Protein AF-A0A2I0TH25-F1 (afdb_monomer)

Structure (mmCIF, N/CA/C/O backbone):
data_AF-A0A2I0TH25-F1
#
_entry.id   AF-A0A2I0TH25-F1
#
loop_
_atom_site.group_PDB
_atom_site.id
_atom_site.type_symbol
_atom_site.label_atom_id
_atom_site.label_alt_id
_atom_site.label_comp_id
_atom_site.label_asym_id
_at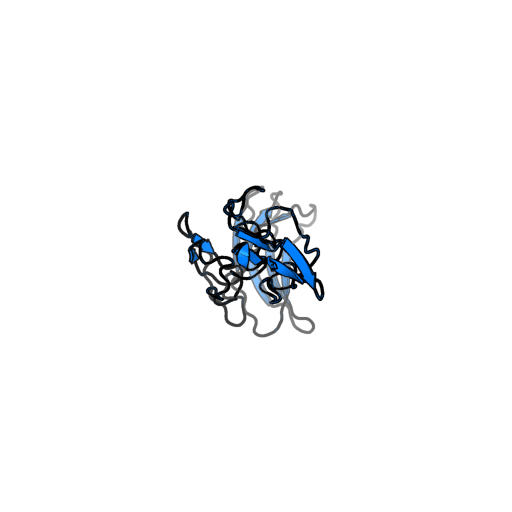om_site.label_entity_id
_atom_site.label_seq_id
_atom_site.pdbx_PDB_ins_code
_atom_site.Cartn_x
_atom_site.Cartn_y
_atom_site.Cartn_z
_atom_site.occupancy
_atom_site.B_iso_or_equiv
_atom_site.auth_seq_id
_atom_site.auth_comp_id
_atom_site.auth_asym_id
_atom_site.auth_atom_id
_atom_site.pdbx_PDB_model_num
ATOM 1 N N . MET A 1 1 ? 5.582 -1.588 -15.853 1.00 78.12 1 MET A N 1
ATOM 2 C CA . MET A 1 1 ? 6.771 -0.703 -15.775 1.00 78.12 1 MET A CA 1
ATOM 3 C C . MET A 1 1 ? 7.234 -0.591 -14.323 1.00 78.12 1 MET A C 1
ATOM 5 O O . MET A 1 1 ? 6.444 -0.826 -13.420 1.00 78.12 1 MET A O 1
ATOM 9 N N . LEU A 1 2 ? 8.504 -0.281 -14.096 1.00 85.75 2 LEU A N 1
ATOM 10 C CA . LEU A 1 2 ? 9.139 -0.087 -12.791 1.00 85.75 2 LEU A CA 1
ATOM 11 C C . LEU A 1 2 ? 9.597 1.365 -12.687 1.00 85.75 2 LEU A C 1
ATOM 13 O O . LEU A 1 2 ? 10.244 1.861 -13.604 1.00 85.75 2 LEU A O 1
ATOM 17 N N . ASN A 1 3 ? 9.296 2.018 -11.577 1.00 84.56 3 ASN A N 1
ATOM 18 C CA . ASN A 1 3 ? 9.777 3.350 -11.250 1.00 84.56 3 ASN A CA 1
ATOM 19 C C . ASN A 1 3 ? 10.711 3.263 -10.044 1.00 84.56 3 ASN A C 1
ATOM 21 O O . ASN A 1 3 ? 10.455 2.487 -9.121 1.00 84.56 3 ASN A O 1
ATOM 25 N N . LEU A 1 4 ? 11.781 4.054 -10.050 1.00 88.19 4 LEU A N 1
ATOM 26 C CA . LEU A 1 4 ? 12.702 4.146 -8.922 1.00 88.19 4 LEU A CA 1
ATOM 27 C C . LEU A 1 4 ? 13.358 5.524 -8.824 1.00 88.19 4 LEU A C 1
ATOM 29 O O . LEU A 1 4 ? 13.578 6.197 -9.839 1.00 88.19 4 LEU A O 1
ATOM 33 N N . LEU A 1 5 ? 13.735 5.894 -7.602 1.00 85.75 5 LEU A N 1
ATOM 34 C CA . LEU A 1 5 ? 14.718 6.935 -7.340 1.00 85.75 5 LEU A CA 1
ATOM 35 C C . LEU A 1 5 ? 16.085 6.301 -7.094 1.00 85.75 5 LEU A C 1
ATOM 37 O O . LEU A 1 5 ? 16.212 5.304 -6.384 1.00 85.75 5 LEU A O 1
ATOM 41 N N . PHE A 1 6 ? 17.120 6.896 -7.676 1.00 87.56 6 PHE A N 1
ATOM 42 C CA . PHE A 1 6 ? 18.503 6.489 -7.464 1.00 87.56 6 PHE A CA 1
ATOM 43 C C . PHE A 1 6 ? 19.418 7.703 -7.342 1.00 87.56 6 PHE A C 1
ATOM 45 O O . PHE A 1 6 ? 19.181 8.748 -7.950 1.00 87.56 6 PHE A O 1
ATOM 52 N N . VAL A 1 7 ? 20.480 7.570 -6.556 1.00 85.44 7 VAL A N 1
ATOM 53 C CA . VAL A 1 7 ? 21.507 8.605 -6.403 1.00 85.44 7 VAL A CA 1
ATOM 54 C C . VAL A 1 7 ? 22.890 7.971 -6.369 1.00 85.44 7 VAL A C 1
ATOM 56 O O . VAL A 1 7 ? 23.087 6.922 -5.756 1.00 85.44 7 VAL A O 1
ATOM 59 N N . SER A 1 8 ? 23.846 8.634 -7.021 1.00 80.00 8 SER A N 1
ATOM 60 C CA . SER A 1 8 ? 25.276 8.384 -6.843 1.00 80.00 8 SER A CA 1
ATOM 61 C C . SER A 1 8 ? 25.862 9.501 -5.990 1.00 80.00 8 SER A C 1
ATOM 63 O O . SER A 1 8 ? 25.741 10.679 -6.334 1.00 80.00 8 SER A O 1
ATOM 65 N N . LEU A 1 9 ? 26.510 9.153 -4.882 1.00 74.56 9 LEU A N 1
ATOM 66 C CA . LEU A 1 9 ? 27.132 10.120 -3.972 1.00 74.56 9 LEU A CA 1
ATOM 67 C C . LEU A 1 9 ? 28.558 10.501 -4.411 1.00 74.56 9 LEU A C 1
ATOM 69 O O . LEU A 1 9 ? 29.177 11.377 -3.808 1.00 74.56 9 LEU A O 1
ATOM 73 N N . LYS A 1 10 ? 29.075 9.885 -5.485 1.00 72.00 10 LYS A N 1
ATOM 74 C CA . LYS A 1 10 ? 30.401 10.166 -6.056 1.00 72.00 10 LYS A CA 1
ATOM 75 C C . LYS A 1 10 ? 30.349 10.414 -7.563 1.00 72.00 10 LYS A C 1
ATOM 77 O O . LYS A 1 10 ? 29.492 9.893 -8.275 1.00 72.00 10 LYS A O 1
ATOM 82 N N . SER A 1 11 ? 31.331 11.181 -8.040 1.00 61.31 11 SER A N 1
ATOM 83 C CA . SER A 1 11 ? 31.499 11.632 -9.435 1.00 61.31 11 SER A CA 1
ATOM 84 C C . SER A 1 11 ? 32.015 10.550 -10.406 1.00 61.31 11 SER A C 1
ATOM 86 O O . SER A 1 11 ? 32.272 10.817 -11.579 1.00 61.31 11 SER A O 1
ATOM 88 N N . SER A 1 12 ? 32.198 9.313 -9.938 1.00 60.06 12 SER A N 1
ATOM 89 C CA . SER A 1 12 ? 32.643 8.211 -10.793 1.00 60.06 12 SER A CA 1
ATOM 90 C C . SER A 1 12 ? 31.521 7.766 -11.745 1.00 60.06 12 SER A C 1
ATOM 92 O O . SER A 1 12 ? 30.347 7.794 -11.368 1.00 60.06 12 SER A O 1
ATOM 94 N N . PRO A 1 13 ? 31.837 7.331 -12.979 1.00 56.41 13 PRO A N 1
ATOM 95 C CA . PRO A 1 13 ? 30.851 6.729 -13.865 1.00 56.41 13 PRO A CA 1
ATOM 96 C C . PRO A 1 13 ? 30.412 5.365 -13.304 1.00 56.41 13 PRO A C 1
ATOM 98 O O . PRO A 1 13 ? 31.056 4.354 -13.548 1.00 56.41 13 PRO A O 1
ATOM 1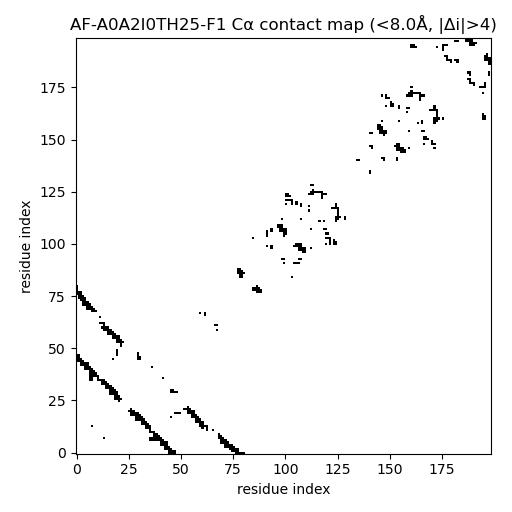01 N N . SER A 1 14 ? 29.335 5.334 -12.526 1.00 61.97 14 SER A N 1
ATOM 102 C CA . SER A 1 14 ? 28.483 4.167 -12.331 1.00 61.97 14 SER A CA 1
ATOM 103 C C . SER A 1 14 ? 27.506 4.041 -13.501 1.00 61.97 14 SER A C 1
ATOM 105 O O . SER A 1 14 ? 26.770 4.972 -13.829 1.00 61.97 14 SER A O 1
ATOM 107 N N . LEU A 1 15 ? 27.519 2.884 -14.155 1.00 65.31 15 LEU A N 1
ATOM 108 C CA . LEU A 1 15 ? 26.420 2.443 -15.000 1.00 65.31 15 LEU A CA 1
ATOM 109 C C . LEU A 1 15 ? 25.430 1.729 -14.079 1.00 65.31 15 LEU A C 1
ATOM 111 O O . LEU A 1 15 ? 25.778 0.708 -13.488 1.00 65.31 15 LEU A O 1
ATOM 115 N N . THR A 1 16 ? 24.228 2.276 -13.915 1.00 77.06 16 THR A N 1
ATOM 116 C CA . THR A 1 16 ? 23.135 1.560 -13.248 1.00 77.06 16 THR A CA 1
ATOM 117 C C . THR A 1 16 ? 22.375 0.778 -14.298 1.00 77.06 16 THR A C 1
ATOM 119 O O . THR A 1 16 ? 21.902 1.360 -15.276 1.00 77.06 16 THR A O 1
ATOM 122 N N . THR A 1 17 ? 22.246 -0.525 -14.098 1.00 86.56 17 THR A N 1
ATOM 123 C CA . THR A 1 17 ? 21.512 -1.434 -14.975 1.00 86.56 17 THR A CA 1
ATOM 124 C C . THR A 1 17 ? 20.382 -2.108 -14.207 1.00 86.56 17 THR A C 1
ATOM 126 O O . THR A 1 17 ? 20.477 -2.390 -13.011 1.00 86.56 17 THR A O 1
ATOM 129 N N . VAL A 1 18 ? 19.272 -2.336 -14.905 1.00 90.31 18 VAL A N 1
ATOM 130 C CA . VAL A 1 18 ? 18.108 -3.056 -14.387 1.00 90.31 18 VAL A CA 1
ATOM 131 C C . VAL A 1 18 ? 17.861 -4.264 -15.273 1.00 90.31 18 VAL A C 1
ATOM 133 O O . VAL A 1 18 ? 17.694 -4.115 -16.486 1.00 90.31 18 VAL A O 1
ATOM 136 N N . TYR A 1 19 ? 17.794 -5.446 -14.665 1.00 92.06 19 TYR A N 1
ATOM 137 C CA . TYR A 1 19 ? 17.527 -6.711 -15.346 1.00 92.06 19 TYR A CA 1
ATOM 138 C C . TYR A 1 19 ? 16.271 -7.381 -14.805 1.00 92.06 19 TYR A C 1
ATOM 140 O O . TYR A 1 19 ? 15.885 -7.191 -13.650 1.00 92.06 19 TYR A O 1
ATOM 148 N N . THR A 1 20 ? 15.675 -8.239 -15.629 1.00 90.50 20 THR A N 1
ATOM 149 C CA . THR A 1 20 ? 14.803 -9.311 -15.133 1.00 90.50 20 THR A CA 1
ATOM 150 C C . THR A 1 20 ? 15.586 -10.619 -15.100 1.00 90.50 20 THR A C 1
ATOM 152 O O . THR A 1 20 ? 16.276 -10.932 -16.071 1.00 90.50 20 THR A O 1
ATOM 155 N N . ALA A 1 21 ? 15.441 -11.392 -14.027 1.00 87.25 21 ALA A N 1
ATOM 156 C CA . ALA A 1 21 ? 16.115 -12.669 -13.799 1.00 87.25 21 ALA A CA 1
ATOM 157 C C . ALA A 1 21 ? 15.100 -13.786 -13.503 1.00 87.25 21 ALA A C 1
ATOM 159 O O . ALA A 1 21 ? 14.098 -13.562 -12.822 1.00 87.25 21 ALA A O 1
ATOM 160 N N . GLU A 1 22 ? 15.369 -14.995 -13.984 1.00 84.50 22 GLU A N 1
ATOM 161 C CA . GLU A 1 22 ? 14.582 -16.208 -13.713 1.00 84.50 22 GLU A CA 1
ATOM 162 C C . GLU A 1 22 ? 15.406 -17.210 -12.900 1.00 84.50 22 GLU A C 1
ATOM 164 O O . GLU A 1 22 ? 16.630 -17.145 -12.881 1.00 84.50 22 GLU A O 1
ATOM 169 N N . GLU A 1 23 ? 14.748 -18.186 -12.269 1.00 76.88 23 GLU A N 1
ATOM 170 C CA . GLU A 1 23 ? 15.436 -19.230 -11.492 1.00 76.88 23 GLU A CA 1
ATOM 171 C C . GLU A 1 23 ? 16.334 -20.137 -12.359 1.00 76.88 23 GLU A C 1
ATOM 173 O O . GLU A 1 23 ? 17.388 -20.587 -11.908 1.00 76.88 23 GLU A O 1
ATOM 178 N N . HIS A 1 24 ? 15.956 -20.365 -13.623 1.00 75.44 24 HIS A N 1
ATOM 179 C CA . HIS A 1 24 ? 16.685 -21.215 -14.577 1.00 75.44 24 HIS A CA 1
ATOM 180 C C . HIS A 1 24 ? 16.832 -20.583 -15.976 1.00 75.44 24 HIS A C 1
ATOM 182 O O . HIS A 1 24 ? 16.924 -21.294 -16.977 1.00 75.44 24 HIS A O 1
ATOM 188 N N . GLY A 1 25 ? 16.853 -19.251 -16.057 1.00 75.31 25 GLY A N 1
ATOM 189 C CA . GLY A 1 25 ? 16.884 -18.507 -17.320 1.00 75.31 25 GLY A CA 1
ATOM 190 C C . GLY A 1 25 ? 18.080 -17.564 -17.450 1.00 75.31 25 GLY A C 1
ATOM 191 O O . GLY A 1 25 ? 18.906 -17.452 -16.550 1.00 75.31 25 GLY A O 1
ATOM 192 N N . MET A 1 26 ? 18.163 -16.876 -18.592 1.00 80.81 26 MET A N 1
ATOM 193 C CA . MET A 1 26 ? 19.091 -15.755 -18.767 1.00 80.81 26 MET A CA 1
ATOM 194 C C . MET A 1 26 ? 18.508 -14.460 -18.196 1.00 80.81 26 MET A C 1
ATOM 196 O O . MET A 1 26 ? 17.288 -14.237 -18.235 1.00 80.81 26 MET A O 1
ATOM 200 N N . ASP A 1 27 ? 19.406 -13.598 -17.731 1.00 88.44 27 ASP A N 1
ATOM 201 C CA . ASP A 1 27 ? 19.087 -12.239 -17.315 1.00 88.44 27 ASP A CA 1
ATOM 202 C C . ASP A 1 27 ? 18.869 -11.362 -18.549 1.00 88.44 27 ASP A C 1
ATOM 204 O O . ASP A 1 27 ? 19.675 -11.350 -19.482 1.00 88.44 27 ASP A O 1
ATOM 208 N N . ILE A 1 28 ? 17.751 -10.639 -18.573 1.00 89.00 28 ILE A N 1
ATOM 209 C CA . ILE A 1 28 ? 17.388 -9.760 -19.687 1.00 89.00 28 ILE A CA 1
ATOM 210 C C . ILE A 1 28 ? 17.537 -8.316 -19.217 1.00 89.00 28 ILE A C 1
ATOM 212 O O . ILE A 1 28 ? 16.829 -7.896 -18.298 1.00 89.00 28 ILE A O 1
ATOM 216 N N . LEU A 1 29 ? 18.443 -7.566 -19.852 1.00 90.25 29 LEU A N 1
ATOM 217 C CA . LEU A 1 29 ? 18.656 -6.140 -19.597 1.00 90.25 29 LEU A CA 1
ATOM 218 C C . LEU A 1 29 ? 17.426 -5.339 -20.037 1.00 90.25 29 LEU A C 1
ATOM 220 O O . LEU A 1 29 ? 17.051 -5.366 -21.208 1.00 90.25 29 LEU A O 1
ATOM 224 N N . MET A 1 30 ? 16.830 -4.607 -19.101 1.00 89.88 30 MET A N 1
ATOM 225 C CA . MET A 1 30 ? 15.645 -3.775 -19.331 1.00 89.88 30 MET A CA 1
ATOM 226 C C . MET A 1 30 ? 15.996 -2.302 -19.492 1.00 89.88 30 MET A C 1
ATOM 228 O O . MET A 1 30 ? 15.364 -1.591 -20.269 1.00 89.88 30 MET A O 1
ATOM 232 N N . TRP A 1 31 ? 16.998 -1.828 -18.754 1.00 90.81 31 TRP A N 1
ATOM 233 C CA . TRP A 1 31 ? 17.404 -0.430 -18.793 1.00 90.81 31 TRP A CA 1
ATOM 234 C C . TRP A 1 31 ? 18.830 -0.247 -18.299 1.00 90.81 31 TRP A C 1
ATOM 236 O O . TRP A 1 31 ? 19.300 -1.003 -17.448 1.00 90.81 31 TRP A O 1
ATOM 246 N N . SER A 1 32 ? 19.494 0.786 -18.812 1.00 88.94 32 SER A N 1
ATOM 247 C CA . SER A 1 32 ? 20.777 1.246 -18.305 1.00 88.94 32 SER A CA 1
ATOM 248 C C . SER A 1 32 ? 20.892 2.770 -18.346 1.00 88.94 32 SER A C 1
ATOM 250 O O . SER A 1 32 ? 20.367 3.428 -19.247 1.00 88.94 32 SER A O 1
ATOM 252 N N . SER A 1 33 ? 21.604 3.340 -17.375 1.00 82.25 33 SER A N 1
ATOM 253 C CA . SER A 1 33 ? 21.996 4.749 -17.373 1.00 82.25 33 SER A CA 1
ATOM 254 C C . SER A 1 33 ? 23.423 4.908 -16.897 1.00 82.25 33 SER A C 1
ATOM 256 O O . SER A 1 33 ? 23.787 4.430 -15.829 1.00 82.25 33 SER A O 1
ATOM 258 N N . SER A 1 34 ? 24.211 5.634 -17.686 1.00 75.69 34 SER A N 1
ATOM 259 C CA . SER A 1 34 ? 25.552 6.102 -17.329 1.00 75.69 34 SER A CA 1
ATOM 260 C C . SER A 1 34 ? 25.548 7.554 -16.838 1.00 75.69 34 SER A C 1
ATOM 262 O O . SER A 1 34 ? 26.600 8.191 -16.760 1.00 75.69 34 SER A O 1
ATOM 264 N N . ARG A 1 35 ? 24.361 8.145 -16.638 1.00 65.50 35 ARG A N 1
ATOM 265 C CA . ARG A 1 35 ? 24.218 9.528 -16.178 1.00 65.50 35 ARG A CA 1
ATOM 266 C C . ARG A 1 35 ? 24.372 9.558 -14.667 1.00 65.50 35 ARG A C 1
ATOM 268 O O . ARG A 1 35 ? 23.498 9.054 -13.974 1.00 65.50 35 ARG A O 1
ATOM 275 N N . ASN A 1 36 ? 25.414 10.246 -14.207 1.00 65.94 36 ASN A N 1
ATOM 276 C CA . ASN A 1 36 ? 25.644 10.519 -12.795 1.00 65.94 36 ASN A CA 1
ATOM 277 C C . ASN A 1 36 ? 25.716 12.018 -12.569 1.00 65.94 36 ASN A C 1
ATOM 279 O O . ASN A 1 36 ? 26.668 12.681 -12.980 1.00 65.94 36 ASN A O 1
ATOM 283 N N . GLU A 1 37 ? 24.687 12.544 -11.920 1.00 72.19 37 GLU A N 1
ATOM 284 C CA . GLU A 1 37 ? 24.733 13.872 -11.329 1.00 72.19 37 GLU A CA 1
ATOM 285 C C . GLU A 1 37 ? 25.049 13.678 -9.844 1.00 72.19 37 GLU A C 1
ATOM 287 O O . GLU A 1 37 ? 24.271 13.072 -9.106 1.00 72.19 37 GLU A O 1
ATOM 292 N N . GLU A 1 38 ? 26.246 14.109 -9.440 1.00 73.12 38 GLU A N 1
ATOM 293 C CA . GLU A 1 38 ? 26.776 13.904 -8.091 1.00 73.12 38 GLU A CA 1
ATOM 294 C C . GLU A 1 38 ? 25.785 14.396 -7.031 1.00 73.12 38 GLU A C 1
ATOM 296 O O . GLU A 1 38 ? 25.334 15.543 -7.063 1.00 73.12 38 GLU A O 1
ATOM 301 N N . ASN A 1 39 ? 25.455 13.506 -6.093 1.00 80.12 39 ASN A N 1
ATOM 302 C CA . ASN A 1 39 ? 24.581 13.761 -4.953 1.00 80.12 39 ASN A CA 1
ATOM 303 C C . ASN A 1 39 ? 23.189 14.311 -5.324 1.00 80.12 39 ASN A C 1
ATOM 305 O O . ASN A 1 39 ? 22.570 15.050 -4.555 1.00 80.12 39 ASN A O 1
ATOM 309 N N . LYS A 1 40 ? 22.689 13.963 -6.515 1.00 84.12 40 LYS A N 1
ATOM 310 C CA . LYS A 1 40 ? 21.353 14.337 -6.973 1.00 84.12 40 LYS A CA 1
ATOM 311 C C . LYS A 1 40 ? 20.504 13.098 -7.211 1.00 84.12 40 LYS A C 1
ATOM 313 O O . LYS A 1 40 ? 20.866 12.224 -7.995 1.00 84.12 40 LYS A O 1
ATOM 318 N N . TRP A 1 41 ? 19.341 13.069 -6.569 1.00 85.19 41 TRP A N 1
ATOM 319 C CA . TRP A 1 41 ? 18.318 12.070 -6.843 1.00 85.19 41 TRP A CA 1
ATOM 320 C C . TRP A 1 41 ? 17.848 12.166 -8.291 1.00 85.19 41 TRP A C 1
ATOM 322 O O . TRP A 1 41 ? 17.449 13.229 -8.777 1.00 85.19 41 TRP A O 1
ATOM 332 N N . MET A 1 42 ? 17.908 11.033 -8.972 1.00 82.69 42 MET A N 1
ATOM 333 C CA . MET A 1 42 ? 17.458 10.847 -10.336 1.00 82.69 42 MET A CA 1
ATOM 334 C C . MET A 1 42 ? 16.306 9.856 -10.343 1.00 82.69 42 MET A C 1
ATOM 336 O O . MET A 1 42 ? 16.284 8.893 -9.582 1.00 82.69 42 MET A O 1
ATOM 340 N N . TYR A 1 43 ? 15.350 10.110 -11.223 1.00 83.75 43 TYR A N 1
ATOM 341 C CA . TYR A 1 43 ? 14.187 9.262 -11.413 1.00 83.75 43 TYR A CA 1
ATOM 342 C C . TYR A 1 43 ? 14.354 8.444 -12.690 1.00 83.75 43 TYR A C 1
ATOM 344 O O . TYR A 1 43 ? 14.742 8.991 -13.728 1.00 83.75 43 TYR A O 1
ATOM 352 N N . ALA A 1 44 ? 14.057 7.149 -12.620 1.00 83.31 44 ALA A N 1
ATOM 353 C CA . ALA A 1 44 ? 14.040 6.265 -13.777 1.00 83.31 44 ALA A CA 1
ATOM 354 C C . ALA A 1 44 ? 12.706 5.527 -13.885 1.00 83.31 44 ALA A C 1
ATOM 356 O O . ALA A 1 44 ? 12.195 4.993 -12.902 1.00 83.31 44 ALA A O 1
ATOM 357 N N . THR A 1 45 ? 12.202 5.450 -15.118 1.00 83.50 45 THR A N 1
ATOM 358 C CA . THR A 1 45 ? 11.096 4.575 -15.510 1.00 83.50 45 THR A CA 1
ATOM 359 C C . THR A 1 45 ? 11.643 3.498 -16.436 1.00 83.50 45 THR A C 1
ATOM 361 O O . THR A 1 45 ? 12.218 3.790 -17.486 1.00 83.50 45 THR A O 1
ATOM 364 N N . VAL A 1 46 ? 11.459 2.246 -16.041 1.00 88.50 46 VAL A N 1
ATOM 365 C CA . VAL A 1 46 ? 11.974 1.059 -16.714 1.00 88.50 46 VAL A CA 1
ATOM 366 C C . VAL A 1 46 ? 10.806 0.231 -17.233 1.00 88.50 46 VAL A C 1
ATOM 368 O O . VAL A 1 46 ? 9.918 -0.185 -16.485 1.00 88.50 46 VAL A O 1
ATOM 371 N N . VAL A 1 47 ? 10.802 -0.040 -18.535 1.00 84.25 47 VAL A N 1
ATOM 372 C CA . VAL A 1 47 ? 9.844 -0.976 -19.126 1.00 84.25 47 VAL A CA 1
ATOM 373 C C . VAL A 1 47 ? 10.336 -2.387 -18.834 1.00 84.25 47 VAL A C 1
ATOM 375 O O . VAL A 1 47 ? 11.395 -2.789 -19.302 1.00 84.25 47 VAL A O 1
ATOM 378 N N . LEU A 1 48 ? 9.571 -3.129 -18.036 1.00 85.56 48 LEU A N 1
ATOM 379 C CA . LEU A 1 48 ? 9.843 -4.534 -17.758 1.00 85.56 48 LEU A CA 1
ATOM 380 C C . LEU A 1 48 ? 9.090 -5.395 -18.767 1.00 85.56 48 LEU A C 1
ATOM 382 O O . LEU A 1 48 ? 7.924 -5.129 -19.054 1.00 85.56 48 LEU A O 1
ATOM 386 N N . SER A 1 49 ? 9.742 -6.433 -19.282 1.00 77.50 49 SER A N 1
ATOM 387 C CA . SER A 1 49 ? 9.125 -7.377 -20.209 1.00 77.50 49 SER A CA 1
ATOM 388 C C . SER A 1 49 ? 9.537 -8.802 -19.858 1.00 77.50 49 SER A C 1
ATOM 390 O O . SER A 1 49 ? 10.682 -9.199 -20.076 1.00 77.50 49 SER A O 1
ATOM 392 N N . ARG A 1 50 ? 8.604 -9.563 -19.276 1.00 73.81 50 ARG A N 1
ATOM 393 C CA . ARG A 1 50 ? 8.751 -11.000 -19.017 1.00 73.81 50 ARG A CA 1
ATOM 394 C C . ARG A 1 50 ? 7.374 -11.657 -18.890 1.00 73.81 50 ARG A C 1
ATOM 396 O O . ARG A 1 50 ? 6.427 -11.003 -18.467 1.00 73.81 50 ARG A O 1
ATOM 403 N N . ASN A 1 51 ? 7.262 -12.925 -19.280 1.00 74.88 51 ASN A N 1
ATOM 404 C CA . ASN A 1 51 ? 6.000 -13.681 -19.368 1.00 74.88 51 ASN A CA 1
ATOM 405 C C . ASN A 1 51 ? 5.938 -14.893 -18.416 1.00 74.88 51 ASN A C 1
ATOM 407 O O . ASN A 1 51 ? 5.110 -15.785 -18.575 1.00 74.88 51 ASN A O 1
ATOM 411 N N . SER A 1 52 ? 6.842 -14.932 -17.451 1.00 77.69 52 SER A N 1
ATOM 412 C CA . SER A 1 52 ? 7.123 -16.019 -16.514 1.00 77.69 52 SER A CA 1
ATOM 413 C C . SER A 1 52 ? 7.489 -15.390 -15.167 1.00 77.69 52 SER A C 1
ATOM 415 O O . SER A 1 52 ? 7.902 -14.231 -15.156 1.00 77.69 52 SER A O 1
ATOM 417 N N . PRO A 1 53 ? 7.372 -16.091 -14.025 1.00 79.50 53 PRO A N 1
ATOM 418 C CA . PRO A 1 53 ? 7.803 -15.550 -12.738 1.00 79.50 53 PRO A CA 1
ATOM 419 C C . PRO A 1 53 ? 9.270 -15.106 -12.777 1.00 79.50 53 PRO A C 1
ATOM 421 O O . PRO A 1 53 ? 10.154 -15.888 -13.126 1.00 79.50 53 PRO A O 1
ATOM 424 N N . PHE A 1 54 ? 9.527 -13.853 -12.409 1.00 84.44 54 PHE A N 1
ATOM 425 C CA . PHE A 1 54 ? 10.850 -13.243 -12.498 1.00 84.44 54 PHE A CA 1
ATOM 426 C C . PHE A 1 54 ? 11.175 -12.410 -11.256 1.00 84.44 54 PHE A C 1
ATOM 428 O O . PHE A 1 54 ? 10.299 -12.037 -10.477 1.00 84.44 54 PHE A O 1
ATOM 435 N N . ARG A 1 55 ? 12.459 -12.101 -11.084 1.00 88.38 55 ARG A N 1
ATOM 436 C CA . ARG A 1 55 ? 12.979 -11.134 -10.112 1.00 88.38 55 ARG A CA 1
ATOM 437 C C . ARG A 1 55 ? 13.530 -9.930 -10.861 1.00 88.38 55 ARG A C 1
ATOM 439 O O . ARG A 1 55 ? 14.032 -10.076 -11.973 1.00 88.38 55 ARG A O 1
ATOM 446 N N . VAL A 1 56 ? 13.462 -8.754 -10.253 1.00 90.25 56 VAL A N 1
ATOM 447 C CA . VAL A 1 56 ? 14.170 -7.570 -10.748 1.00 90.25 56 VAL A CA 1
ATOM 448 C C . VAL A 1 56 ? 15.514 -7.484 -10.037 1.00 90.25 56 VAL A C 1
ATOM 450 O O . VAL A 1 56 ? 15.563 -7.572 -8.810 1.00 90.25 56 VAL A O 1
ATOM 453 N N . ALA A 1 57 ? 16.590 -7.324 -10.802 1.00 90.06 57 ALA A N 1
ATOM 454 C CA . ALA A 1 57 ? 17.938 -7.129 -10.282 1.00 90.06 57 ALA A CA 1
ATOM 455 C C . ALA A 1 57 ? 18.448 -5.736 -10.660 1.00 90.06 57 ALA A C 1
ATOM 457 O O . ALA A 1 57 ? 18.293 -5.302 -11.803 1.00 90.06 57 ALA A O 1
ATOM 458 N N . PHE A 1 58 ? 19.062 -5.062 -9.692 1.00 88.75 58 PHE A N 1
ATOM 459 C CA . PHE A 1 58 ? 19.728 -3.777 -9.868 1.00 88.75 58 PHE A CA 1
ATOM 460 C C . PHE A 1 58 ? 21.225 -4.004 -9.737 1.00 88.75 58 PHE A C 1
ATOM 462 O O . PHE A 1 58 ? 21.677 -4.587 -8.751 1.00 88.75 58 PHE A O 1
ATOM 469 N N . GLU A 1 59 ? 21.989 -3.535 -10.710 1.00 85.56 59 GLU A N 1
ATOM 470 C CA . GLU A 1 59 ? 23.442 -3.627 -10.696 1.00 85.56 59 GLU A CA 1
ATOM 471 C C . GLU A 1 59 ? 24.030 -2.235 -10.918 1.00 85.56 59 GLU A C 1
ATOM 473 O O . GLU A 1 59 ? 23.496 -1.412 -11.666 1.00 85.56 59 GLU A O 1
ATOM 478 N N . ALA A 1 60 ? 25.117 -1.957 -10.208 1.00 79.00 60 ALA A N 1
ATOM 479 C CA . ALA A 1 60 ? 25.893 -0.742 -10.355 1.00 79.00 60 ALA A CA 1
ATOM 480 C C . ALA A 1 60 ? 27.331 -1.136 -10.686 1.00 79.00 60 ALA A C 1
ATOM 482 O O . ALA A 1 60 ? 27.948 -1.912 -9.952 1.00 79.00 60 ALA A O 1
ATOM 483 N N . GLU A 1 61 ? 27.871 -0.599 -11.778 1.00 75.00 61 GLU A N 1
ATOM 484 C CA . GLU A 1 61 ? 29.274 -0.828 -12.117 1.00 75.00 61 GLU A CA 1
ATOM 485 C C . GLU A 1 61 ? 30.210 -0.110 -11.137 1.00 75.00 61 GLU A C 1
ATOM 487 O O . GLU A 1 61 ? 30.049 1.074 -10.827 1.00 75.00 61 GLU A O 1
ATOM 492 N N . VAL A 1 62 ? 31.223 -0.844 -10.668 1.00 68.19 62 VAL A N 1
ATOM 493 C CA . VAL A 1 62 ? 32.270 -0.337 -9.776 1.00 68.19 62 VAL A CA 1
ATOM 494 C C . VAL A 1 62 ? 33.413 0.210 -10.621 1.00 68.19 62 VAL A C 1
ATOM 496 O O . VAL A 1 62 ? 34.070 -0.532 -11.351 1.00 68.19 62 VAL A O 1
ATOM 499 N N . GLY A 1 63 ? 33.683 1.510 -10.512 1.00 61.62 63 GLY A N 1
ATOM 500 C CA . GLY A 1 63 ? 34.914 2.088 -11.047 1.00 61.62 63 GLY A CA 1
ATOM 501 C C . GLY A 1 63 ? 36.145 1.517 -10.331 1.00 61.62 63 GLY A C 1
ATOM 502 O O . GLY A 1 63 ? 36.093 1.205 -9.147 1.00 61.62 63 GLY A O 1
ATOM 503 N N . TRP A 1 64 ? 37.271 1.414 -11.038 1.00 63.19 64 TRP A N 1
ATOM 504 C CA . TRP A 1 64 ? 38.498 0.706 -10.633 1.00 63.19 64 TRP A CA 1
ATOM 505 C C . TRP A 1 64 ? 39.174 1.145 -9.311 1.00 63.19 64 TRP A C 1
ATOM 507 O O . TRP A 1 64 ? 40.232 0.607 -8.983 1.00 63.19 64 TRP A O 1
ATOM 517 N N . SER A 1 65 ? 38.627 2.098 -8.546 1.00 59.72 65 SER A N 1
ATOM 518 C CA . SER A 1 65 ? 39.284 2.602 -7.330 1.00 59.72 65 SER A CA 1
ATOM 519 C C . SER A 1 65 ? 38.396 3.165 -6.214 1.00 59.72 65 SER A C 1
ATOM 521 O O . SER A 1 65 ? 38.958 3.561 -5.199 1.00 59.72 65 SER A O 1
ATOM 523 N N . GLU A 1 66 ? 37.066 3.215 -6.339 1.00 63.06 66 GLU A N 1
ATOM 524 C CA . GLU A 1 66 ? 36.211 3.881 -5.337 1.00 63.06 66 GLU A CA 1
ATOM 525 C C . GLU A 1 66 ? 35.092 2.955 -4.827 1.00 63.06 66 GLU A C 1
ATOM 527 O O . GLU A 1 66 ? 34.530 2.191 -5.617 1.00 63.06 66 GLU A O 1
AT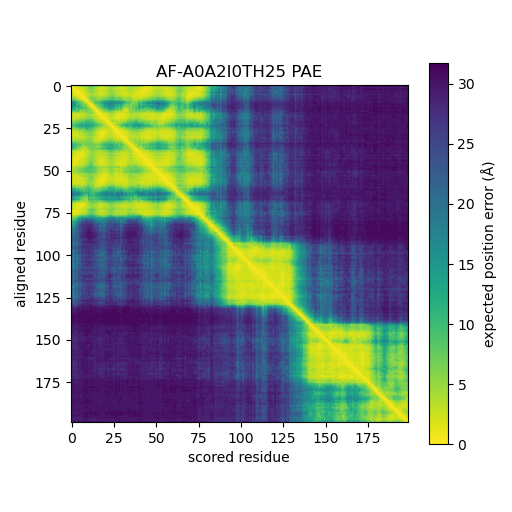OM 532 N N . PRO A 1 67 ? 34.750 3.002 -3.524 1.00 64.31 67 PRO A N 1
ATOM 533 C CA . PRO A 1 67 ? 33.601 2.280 -2.992 1.00 64.31 67 PRO A CA 1
ATOM 534 C C . PRO A 1 67 ? 32.308 2.791 -3.638 1.00 64.31 67 PRO A C 1
ATOM 536 O O . PRO A 1 67 ? 32.158 3.984 -3.903 1.00 64.31 67 PRO A O 1
ATOM 539 N N . ILE A 1 68 ? 31.362 1.883 -3.889 1.00 62.81 68 ILE A N 1
ATOM 540 C CA . ILE A 1 68 ? 30.069 2.268 -4.452 1.00 62.81 68 ILE A CA 1
ATOM 541 C C . ILE A 1 68 ? 29.270 2.990 -3.367 1.00 62.81 68 ILE A C 1
ATOM 543 O O . ILE A 1 68 ? 28.851 2.384 -2.382 1.00 62.81 68 ILE A O 1
ATOM 547 N N . GLU A 1 69 ? 29.043 4.281 -3.561 1.00 75.19 69 GLU A N 1
ATOM 548 C CA . GLU A 1 69 ? 28.141 5.066 -2.730 1.00 75.19 69 GLU A CA 1
ATOM 549 C C . GLU A 1 69 ? 26.860 5.338 -3.527 1.00 75.19 69 GLU A C 1
ATOM 551 O O . GLU A 1 69 ? 26.691 6.398 -4.132 1.00 75.19 69 GLU A O 1
ATOM 556 N N . PHE A 1 70 ? 25.982 4.335 -3.573 1.00 79.88 70 PHE A N 1
ATOM 557 C CA . PHE A 1 70 ? 24.692 4.406 -4.253 1.00 79.88 70 PHE A CA 1
ATOM 558 C C . PHE A 1 70 ? 23.554 4.133 -3.278 1.00 79.88 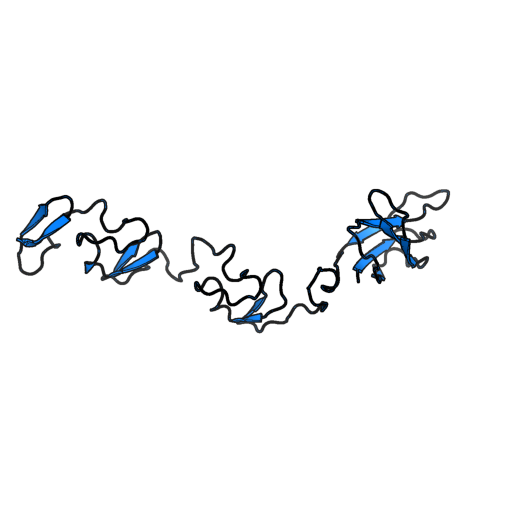70 PHE A C 1
ATOM 560 O O . PHE A 1 70 ? 23.686 3.320 -2.361 1.00 79.88 70 PHE A O 1
ATOM 567 N N . ALA A 1 71 ? 22.430 4.804 -3.497 1.00 86.00 71 ALA A N 1
ATOM 568 C CA . ALA A 1 71 ? 21.194 4.527 -2.785 1.00 86.00 71 ALA A CA 1
ATOM 569 C C . ALA A 1 71 ? 20.036 4.429 -3.776 1.00 86.00 71 ALA A C 1
ATOM 571 O O . ALA A 1 71 ? 20.020 5.112 -4.804 1.00 86.00 71 ALA A O 1
ATOM 572 N N . LEU A 1 72 ? 19.091 3.557 -3.445 1.00 88.50 72 LEU A N 1
ATOM 573 C CA . LEU A 1 72 ? 17.830 3.369 -4.146 1.00 88.50 72 LEU A CA 1
ATOM 574 C C . LEU A 1 72 ? 16.703 3.662 -3.162 1.00 88.50 72 LEU A C 1
ATOM 576 O O . LEU A 1 72 ? 16.807 3.279 -1.997 1.00 88.50 72 LEU A O 1
ATOM 580 N N . ASP A 1 73 ? 15.649 4.310 -3.637 1.00 87.69 73 ASP A N 1
ATOM 581 C CA . ASP A 1 73 ? 14.451 4.581 -2.845 1.00 87.69 73 ASP A CA 1
ATOM 582 C C . ASP A 1 73 ? 13.200 4.628 -3.739 1.00 87.69 73 ASP A C 1
ATOM 584 O 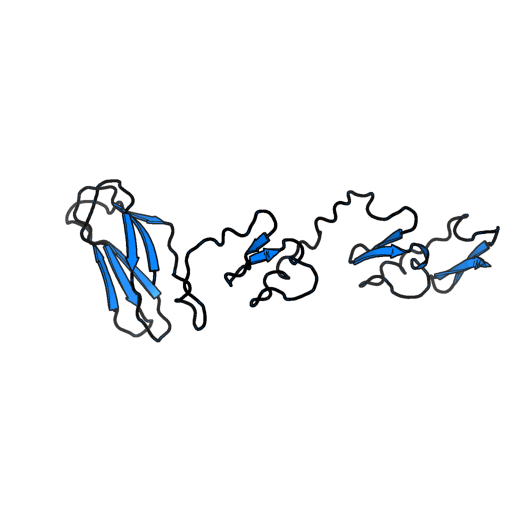O . ASP A 1 73 ? 13.307 4.614 -4.972 1.00 87.69 73 ASP A O 1
ATOM 588 N N . ASP A 1 74 ? 12.016 4.659 -3.124 1.00 85.94 74 ASP A N 1
ATOM 589 C CA . ASP A 1 74 ? 10.709 4.812 -3.787 1.00 85.94 74 ASP A CA 1
ATOM 590 C C . ASP A 1 74 ? 10.466 3.829 -4.950 1.00 85.94 74 ASP A C 1
ATOM 592 O O . ASP A 1 74 ? 9.881 4.157 -5.990 1.00 85.94 74 ASP A O 1
ATOM 596 N N . ILE A 1 75 ? 10.923 2.585 -4.777 1.00 88.19 75 ILE A N 1
ATOM 597 C CA . ILE A 1 75 ? 10.732 1.525 -5.768 1.00 88.19 75 ILE A CA 1
ATOM 598 C C . ILE A 1 75 ? 9.245 1.185 -5.849 1.00 88.19 75 ILE A C 1
ATOM 600 O O . ILE A 1 75 ? 8.644 0.696 -4.893 1.00 88.19 75 ILE A O 1
ATOM 604 N N . SER A 1 76 ? 8.659 1.398 -7.023 1.00 80.38 76 SER A N 1
ATOM 605 C CA . SER A 1 76 ? 7.256 1.095 -7.292 1.00 80.38 76 SER A CA 1
ATOM 606 C C . SER A 1 76 ? 7.090 0.458 -8.661 1.00 80.38 76 SER A C 1
ATOM 608 O O . SER A 1 76 ? 7.811 0.755 -9.611 1.00 80.38 76 SER A O 1
ATOM 610 N N . PHE A 1 77 ? 6.112 -0.427 -8.787 1.00 79.75 77 PHE A N 1
ATOM 611 C CA . PHE A 1 77 ? 5.722 -0.986 -10.071 1.00 79.75 77 PHE A CA 1
ATOM 612 C C . PHE A 1 77 ? 4.454 -0.273 -10.523 1.00 79.75 77 PHE A C 1
ATOM 614 O O . PHE A 1 77 ? 3.521 -0.113 -9.739 1.00 79.75 77 PHE A O 1
ATOM 621 N N . THR A 1 78 ? 4.404 0.171 -11.780 1.00 68.12 78 THR A N 1
ATOM 622 C CA . THR A 1 78 ? 3.135 0.620 -12.355 1.00 68.12 78 THR A CA 1
ATOM 623 C C . THR A 1 78 ? 2.159 -0.557 -12.297 1.00 68.12 78 THR A C 1
ATOM 625 O O . THR A 1 78 ? 2.572 -1.669 -12.643 1.00 68.12 78 THR A O 1
ATOM 628 N N . PRO A 1 79 ? 0.891 -0.350 -11.925 1.00 56.56 79 PRO A N 1
ATOM 629 C CA . PRO A 1 79 ? -0.003 -1.467 -11.610 1.00 56.56 79 PRO A CA 1
ATOM 630 C C . PRO A 1 79 ? -0.410 -2.400 -12.778 1.00 56.56 79 PRO A C 1
ATOM 632 O O . PRO A 1 79 ? -1.112 -3.373 -12.562 1.00 56.56 79 PRO A O 1
ATOM 635 N N . GLU A 1 80 ? 0.148 -2.204 -13.979 1.00 50.62 80 GLU A N 1
ATOM 636 C CA . GLU A 1 80 ? 0.265 -3.198 -15.070 1.00 50.62 80 GLU A CA 1
ATOM 637 C C . GLU A 1 80 ? 1.180 -4.385 -14.713 1.00 50.62 80 GLU A C 1
ATOM 639 O O . GLU A 1 80 ? 1.237 -5.367 -15.446 1.00 50.62 80 GLU A O 1
ATOM 644 N N . CYS A 1 81 ? 1.951 -4.305 -13.626 1.00 50.91 81 CYS A N 1
ATOM 645 C CA . CYS A 1 81 ? 2.771 -5.410 -13.126 1.00 50.91 81 CYS A CA 1
ATOM 646 C C . CYS A 1 81 ? 1.990 -6.264 -12.111 1.00 50.91 81 CYS A C 1
ATOM 648 O O . CYS A 1 81 ? 2.498 -6.613 -11.048 1.00 50.91 81 CYS A O 1
ATOM 650 N N . ILE A 1 82 ? 0.740 -6.564 -12.455 1.00 52.53 82 ILE A N 1
ATOM 651 C CA . ILE A 1 82 ? -0.166 -7.500 -11.793 1.00 52.53 82 ILE A CA 1
ATOM 652 C C . ILE A 1 82 ? -0.664 -8.405 -12.925 1.00 52.53 82 ILE A C 1
ATOM 654 O O . ILE A 1 82 ? -1.029 -7.889 -13.983 1.00 52.53 82 ILE A O 1
ATOM 658 N N . ASP A 1 83 ? -0.697 -9.726 -12.746 1.00 46.25 83 ASP A N 1
ATOM 659 C CA . ASP A 1 83 ? -1.511 -10.549 -13.647 1.00 46.25 83 ASP A CA 1
ATOM 660 C C . ASP A 1 83 ? -2.981 -10.138 -13.439 1.00 46.25 83 ASP A C 1
ATOM 662 O O . ASP A 1 83 ? -3.592 -10.486 -12.430 1.00 46.25 83 ASP A O 1
ATOM 666 N N . GLY A 1 84 ? -3.499 -9.281 -14.329 1.00 48.91 84 GLY A N 1
ATOM 667 C CA . GLY A 1 84 ? -4.873 -8.769 -14.297 1.00 48.91 84 GLY A CA 1
ATOM 668 C C . GLY A 1 84 ? -5.132 -7.398 -13.639 1.00 48.91 84 GLY A C 1
ATOM 669 O O . GLY A 1 84 ? -6.298 -7.095 -13.402 1.00 48.91 84 GLY A O 1
ATOM 670 N N . GLY A 1 85 ? -4.128 -6.551 -13.362 1.00 46.72 85 GLY A N 1
ATOM 671 C CA . GLY A 1 85 ? -4.331 -5.216 -12.750 1.00 46.72 85 GLY A CA 1
ATOM 672 C C . GLY A 1 85 ? -3.947 -4.018 -13.638 1.00 46.72 85 GLY A C 1
ATOM 673 O O . GLY A 1 85 ? -3.162 -4.150 -14.575 1.00 46.72 85 GLY A O 1
ATOM 674 N N . SER A 1 86 ? -4.543 -2.844 -13.374 1.00 43.78 86 SER A N 1
ATOM 675 C CA . SER A 1 86 ? -4.462 -1.636 -14.225 1.00 43.78 86 SER A CA 1
ATOM 676 C C . SER A 1 86 ? -3.379 -0.651 -13.777 1.00 43.78 86 SER A C 1
ATOM 678 O O . SER A 1 86 ? -3.454 -0.166 -12.654 1.00 43.78 86 SER A O 1
ATOM 680 N N . ALA A 1 87 ? -2.435 -0.279 -14.661 1.00 45.19 87 ALA A N 1
ATOM 681 C CA . ALA A 1 87 ? -1.424 0.753 -14.398 1.00 45.19 87 ALA A CA 1
ATOM 682 C C . ALA A 1 87 ? -1.972 2.178 -14.417 1.00 45.19 87 ALA A C 1
ATOM 684 O O . ALA A 1 87 ? -2.057 2.797 -15.471 1.00 45.19 87 ALA A O 1
ATOM 685 N N . ASP A 1 88 ? -2.159 2.769 -13.249 1.00 49.25 88 ASP A N 1
ATOM 686 C CA . ASP A 1 88 ? -2.016 4.208 -13.093 1.00 49.25 88 ASP A CA 1
ATOM 687 C C . ASP A 1 88 ? -1.294 4.506 -11.768 1.00 49.25 88 ASP A C 1
ATOM 689 O O . ASP A 1 88 ? -1.596 3.879 -10.758 1.00 49.25 88 ASP A O 1
ATOM 693 N N . PRO A 1 89 ? -0.292 5.399 -11.721 1.00 53.34 89 PRO A N 1
ATOM 694 C CA . PRO A 1 89 ? 0.326 5.885 -10.498 1.00 53.34 89 PRO A CA 1
ATOM 695 C C . PRO A 1 89 ? -0.132 7.325 -10.240 1.00 53.34 89 PRO A C 1
ATOM 697 O O . PRO A 1 89 ? 0.679 8.237 -10.118 1.00 53.34 89 PRO A O 1
ATOM 700 N N . HIS A 1 90 ? -1.438 7.554 -10.178 1.00 42.88 90 HIS A N 1
ATOM 701 C CA . HIS A 1 90 ? -1.950 8.702 -9.446 1.00 42.88 90 HIS A CA 1
ATOM 702 C C . HIS A 1 90 ? -2.289 8.190 -8.047 1.00 42.88 90 HIS A C 1
ATOM 704 O O . HIS A 1 90 ? -3.020 7.204 -7.958 1.00 42.88 90 HIS A O 1
ATOM 710 N N . PRO A 1 91 ? -1.818 8.804 -6.941 1.00 48.47 91 PRO A N 1
ATOM 711 C CA . PRO A 1 91 ? -2.585 8.675 -5.716 1.00 48.47 91 PRO A CA 1
ATOM 712 C C . PRO A 1 91 ? -3.962 9.196 -6.112 1.00 48.47 91 PRO A C 1
ATOM 714 O O . PRO A 1 91 ? -4.043 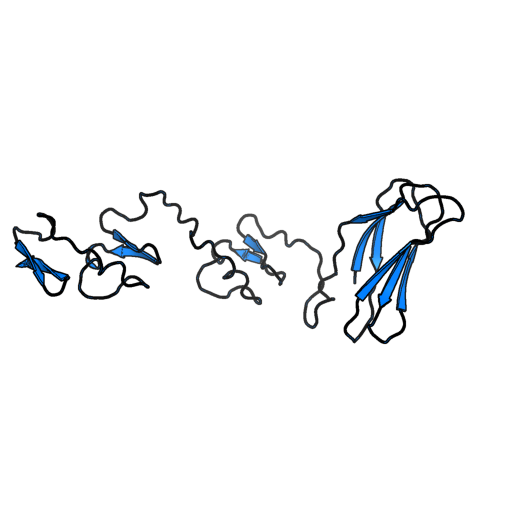10.345 -6.565 1.00 48.47 91 PRO A O 1
ATOM 717 N N . PRO A 1 92 ? -5.030 8.387 -6.075 1.00 51.75 92 PRO A N 1
ATOM 718 C CA . PRO A 1 92 ? -6.320 8.978 -6.289 1.00 51.75 92 PRO A CA 1
ATOM 719 C C . PRO A 1 92 ? -6.438 10.015 -5.178 1.00 51.75 92 PRO A C 1
ATOM 721 O O . PRO A 1 92 ? -6.375 9.698 -3.988 1.00 51.75 92 PRO A O 1
ATOM 724 N N . THR A 1 93 ? -6.504 11.287 -5.568 1.00 59.16 93 THR A N 1
ATOM 725 C CA . THR A 1 93 ? -6.967 12.344 -4.685 1.00 59.16 93 THR A CA 1
ATOM 726 C C . THR A 1 93 ? -8.449 12.075 -4.523 1.00 59.16 93 THR A C 1
ATOM 728 O O . THR A 1 93 ? -9.290 12.740 -5.124 1.00 59.16 93 THR A O 1
ATOM 731 N N . CYS A 1 94 ? -8.759 11.010 -3.784 1.00 71.81 94 CYS A N 1
ATOM 732 C CA . CYS A 1 94 ? -10.056 10.829 -3.197 1.00 71.81 94 CYS A CA 1
ATOM 733 C C . CYS A 1 94 ? -10.353 12.142 -2.473 1.00 71.81 94 CYS A C 1
ATOM 735 O O . CYS A 1 94 ? -9.459 12.777 -1.894 1.00 71.81 94 CYS A O 1
ATOM 737 N N . ASN A 1 95 ? -11.590 12.608 -2.595 1.00 79.12 95 ASN A N 1
ATOM 738 C CA . ASN A 1 95 ? -11.995 13.810 -1.881 1.00 79.12 95 ASN A CA 1
ATOM 739 C C . ASN A 1 95 ? -11.748 13.603 -0.377 1.00 79.12 95 ASN A C 1
ATOM 741 O O . ASN A 1 95 ? -11.610 12.468 0.075 1.00 79.12 95 ASN A O 1
ATOM 745 N N . SER A 1 96 ? -11.723 14.677 0.416 1.00 80.06 96 SER A N 1
ATOM 746 C CA . SER A 1 96 ? -11.505 14.585 1.873 1.00 80.06 96 SER A CA 1
ATOM 747 C C . SER A 1 96 ? -12.405 13.564 2.580 1.00 80.06 96 SER A C 1
ATOM 749 O O . SER A 1 96 ? -12.051 13.066 3.644 1.00 80.06 96 SER A O 1
ATOM 751 N N . ASP A 1 97 ? -13.546 13.250 1.966 1.00 86.12 97 ASP A N 1
ATOM 752 C CA . ASP A 1 97 ? -14.601 12.407 2.513 1.00 86.12 97 ASP A CA 1
ATOM 753 C C . ASP A 1 97 ? -14.585 10.982 1.917 1.00 86.12 97 ASP A C 1
ATOM 755 O O . ASP A 1 97 ? -15.557 10.233 2.033 1.00 86.12 97 ASP A O 1
ATOM 759 N N . GLN A 1 98 ? -13.497 10.603 1.240 1.00 89.25 98 GLN A N 1
ATOM 760 C CA . GLN A 1 98 ? -13.324 9.326 0.548 1.00 89.25 98 GLN A CA 1
ATOM 761 C C . GLN A 1 98 ? -12.001 8.645 0.940 1.00 89.25 98 GLN A C 1
ATOM 763 O O . GLN A 1 98 ? -11.035 9.306 1.320 1.00 89.25 98 GLN A O 1
ATOM 768 N N . PHE A 1 99 ? -11.946 7.319 0.816 1.00 85.69 99 PHE A N 1
ATOM 769 C CA . PHE A 1 99 ? -10.738 6.509 0.980 1.00 85.69 99 PHE A CA 1
ATOM 770 C C . PHE A 1 99 ? -10.453 5.678 -0.268 1.00 85.69 99 PHE A C 1
ATOM 772 O O . PHE A 1 99 ? -11.336 5.447 -1.092 1.00 85.69 99 PHE A O 1
ATOM 779 N N . THR A 1 100 ? -9.211 5.217 -0.373 1.00 85.88 100 THR A N 1
ATOM 780 C CA . THR A 1 100 ? -8.751 4.339 -1.450 1.00 85.88 100 THR A CA 1
ATOM 781 C C . THR A 1 100 ? -8.710 2.892 -0.975 1.00 85.88 100 THR A C 1
ATOM 783 O O . THR A 1 100 ? -8.166 2.628 0.101 1.00 85.88 100 THR A O 1
ATOM 786 N N . CYS A 1 101 ? -9.228 1.967 -1.785 1.00 85.50 101 CYS A N 1
ATOM 787 C CA . CYS A 1 101 ? -9.058 0.524 -1.588 1.00 85.50 101 CYS A CA 1
ATOM 788 C C . CYS A 1 101 ? -7.563 0.126 -1.587 1.00 85.50 101 CYS A C 1
ATOM 790 O O . CYS A 1 101 ? -6.715 0.823 -2.150 1.00 85.50 101 CYS A O 1
ATOM 792 N N . ALA A 1 102 ? -7.217 -0.974 -0.917 1.00 80.44 102 ALA A N 1
ATOM 793 C CA . ALA A 1 102 ? -5.831 -1.330 -0.605 1.00 80.44 102 ALA A CA 1
ATOM 794 C C . ALA A 1 102 ? -5.024 -1.824 -1.816 1.00 80.44 102 ALA A C 1
ATOM 796 O O . ALA A 1 102 ? -3.830 -1.531 -1.911 1.00 80.44 102 ALA A O 1
ATOM 797 N N . TYR A 1 103 ? -5.654 -2.567 -2.728 1.00 71.00 103 TYR A N 1
ATOM 798 C CA . TYR A 1 103 ? -4.998 -3.221 -3.867 1.00 71.00 103 TYR A CA 1
ATOM 799 C C . TYR A 1 103 ? -5.580 -2.809 -5.222 1.00 71.00 103 TYR A C 1
ATOM 801 O O . TYR A 1 103 ? -4.956 -3.054 -6.256 1.00 71.00 103 TYR A O 1
ATOM 809 N N . VAL A 1 104 ? -6.738 -2.148 -5.233 1.00 70.81 104 VAL A N 1
ATOM 810 C CA . VAL A 1 104 ? -7.362 -1.580 -6.435 1.00 70.81 104 VAL A CA 1
ATOM 811 C C . VAL A 1 104 ? -7.491 -0.064 -6.327 1.00 70.81 104 VAL A C 1
ATOM 813 O O . VAL A 1 104 ? -7.749 0.492 -5.263 1.00 70.81 104 VAL A O 1
ATOM 816 N N . GLN A 1 105 ? -7.337 0.637 -7.449 1.00 74.75 105 GLN A N 1
ATOM 817 C CA . GLN A 1 105 ? -7.528 2.088 -7.497 1.00 74.75 105 GLN A CA 1
ATOM 818 C C . GLN A 1 105 ? -9.003 2.455 -7.605 1.00 74.75 105 GLN A C 1
ATOM 820 O O . GLN A 1 105 ? -9.511 2.803 -8.669 1.00 74.75 105 GLN A O 1
ATOM 825 N N . GLN A 1 106 ? -9.683 2.390 -6.470 1.00 81.06 106 GLN A N 1
ATOM 826 C CA . GLN A 1 106 ? -11.083 2.755 -6.327 1.00 81.06 106 GLN A CA 1
ATOM 827 C C . GLN A 1 106 ? -11.224 3.698 -5.129 1.00 81.06 106 GLN A C 1
ATOM 829 O O . GLN A 1 106 ? -10.747 3.390 -4.039 1.00 81.06 106 GLN A O 1
ATOM 834 N N . CYS A 1 107 ? -11.853 4.859 -5.347 1.00 87.50 107 CYS A N 1
ATOM 835 C CA . CYS A 1 107 ? -12.263 5.748 -4.261 1.00 87.50 107 CYS A CA 1
ATOM 836 C C . CYS A 1 107 ? -13.677 5.397 -3.829 1.00 87.50 107 CYS A C 1
ATOM 838 O O . CYS A 1 107 ? -14.606 5.455 -4.639 1.00 87.50 107 CYS A O 1
ATOM 840 N N . LEU A 1 108 ? -13.844 5.134 -2.544 1.00 88.00 108 LEU A N 1
ATOM 841 C CA . LEU A 1 108 ? -15.138 4.941 -1.913 1.00 88.00 108 LEU A CA 1
ATOM 842 C C . LEU A 1 108 ? -15.368 6.020 -0.858 1.00 88.00 108 LEU A C 1
ATOM 844 O O . LEU A 1 108 ? -14.404 6.557 -0.308 1.00 88.00 108 LEU A O 1
ATOM 848 N N . PRO A 1 109 ? -16.624 6.405 -0.581 1.00 90.69 109 PRO A N 1
ATOM 849 C CA . PRO A 1 109 ? -16.911 7.291 0.538 1.00 90.69 109 PRO A CA 1
ATOM 850 C C . PRO A 1 109 ? -16.446 6.641 1.841 1.00 90.69 109 PRO A C 1
ATOM 852 O O . PRO A 1 109 ? -16.564 5.434 2.002 1.00 90.69 109 PRO A O 1
ATOM 855 N N . LEU A 1 110 ? -15.951 7.434 2.796 1.00 87.50 110 LEU A N 1
ATOM 856 C CA . LEU A 1 110 ? -15.500 6.925 4.103 1.00 87.50 110 LEU A CA 1
ATOM 857 C C . LEU A 1 110 ? -16.577 6.120 4.850 1.00 87.50 110 LEU A C 1
ATOM 859 O O . LEU A 1 110 ? -16.242 5.331 5.724 1.00 87.50 110 LEU A O 1
ATOM 863 N N . THR A 1 111 ? -17.854 6.316 4.507 1.00 85.56 111 THR A N 1
ATOM 864 C CA . THR A 1 111 ? -18.990 5.551 5.035 1.00 85.56 111 THR A CA 1
ATOM 865 C C . THR A 1 111 ? -19.045 4.106 4.556 1.00 85.56 111 THR A C 1
ATOM 867 O O . THR A 1 111 ? -19.705 3.322 5.215 1.00 85.56 111 THR A O 1
ATOM 870 N N . ALA A 1 112 ? -18.391 3.786 3.438 1.00 89.12 112 ALA A N 1
ATOM 871 C CA . ALA A 1 112 ? -18.320 2.445 2.851 1.00 89.12 112 ALA A CA 1
ATOM 872 C C . ALA A 1 112 ? -17.129 1.639 3.393 1.00 89.12 112 ALA A C 1
ATOM 874 O O . ALA A 1 112 ? -16.750 0.623 2.841 1.00 89.12 112 ALA A O 1
ATOM 875 N N . LYS A 1 113 ? -16.432 2.156 4.410 1.00 88.00 113 LYS A N 1
ATOM 876 C CA . LYS A 1 113 ? -15.355 1.422 5.063 1.00 88.00 113 LYS A CA 1
ATOM 877 C C . LYS A 1 113 ? -15.940 0.683 6.255 1.00 88.00 113 LYS A C 1
ATOM 879 O O . LYS A 1 113 ? -16.394 1.349 7.190 1.00 88.00 113 LYS A O 1
ATOM 884 N N . CYS A 1 114 ? -15.827 -0.640 6.270 1.00 89.00 114 CYS A N 1
ATOM 885 C CA . CYS A 1 114 ? -16.311 -1.491 7.354 1.00 89.00 114 CYS A CA 1
ATOM 886 C C . CYS A 1 114 ? -17.826 -1.407 7.557 1.00 89.00 114 CYS A C 1
ATOM 888 O O . CYS A 1 114 ? -18.291 -1.380 8.701 1.00 89.00 114 CYS A O 1
ATOM 890 N N . ASP A 1 115 ? -18.598 -1.299 6.479 1.00 85.88 115 ASP A N 1
ATOM 891 C CA . ASP A 1 115 ? -20.058 -1.177 6.543 1.00 85.88 115 ASP A CA 1
ATOM 892 C C . ASP A 1 115 ? -20.792 -2.521 6.378 1.00 85.88 115 ASP A C 1
ATOM 894 O O . ASP A 1 115 ? -22.019 -2.594 6.518 1.00 85.88 115 ASP A O 1
ATOM 898 N N . GLY A 1 116 ? -20.033 -3.603 6.187 1.00 81.25 116 GLY A N 1
ATOM 899 C CA . GLY A 1 116 ? -20.527 -4.962 6.017 1.00 81.25 116 GLY A CA 1
ATOM 900 C C . GLY A 1 116 ? -20.866 -5.329 4.572 1.00 81.25 116 GLY A C 1
ATOM 901 O O . GLY A 1 116 ? -21.369 -6.438 4.356 1.00 81.25 116 GLY A O 1
ATOM 902 N N . ALA A 1 117 ? -20.619 -4.447 3.601 1.00 87.19 117 ALA A N 1
ATOM 903 C CA . ALA A 1 117 ? -20.716 -4.731 2.176 1.00 87.19 117 ALA A CA 1
ATOM 904 C C . ALA A 1 117 ? -19.325 -4.705 1.526 1.00 87.19 117 ALA A C 1
ATOM 906 O O . ALA A 1 117 ? -18.511 -3.846 1.814 1.00 87.19 117 ALA A O 1
ATOM 907 N N . GLU A 1 118 ? -19.051 -5.654 0.628 1.00 90.81 118 GLU A N 1
ATOM 908 C CA . GLU A 1 118 ? -17.850 -5.589 -0.214 1.00 90.81 118 GLU A CA 1
ATOM 909 C C . GLU A 1 118 ? -18.094 -4.589 -1.354 1.00 90.81 118 GLU A C 1
ATOM 911 O O . GLU A 1 118 ? -18.609 -4.947 -2.420 1.00 90.81 118 GLU A O 1
ATOM 916 N N . ASP A 1 119 ? -17.752 -3.326 -1.123 1.00 91.25 119 ASP A N 1
ATOM 917 C CA . ASP A 1 119 ? -17.820 -2.250 -2.107 1.00 91.25 119 ASP A CA 1
ATOM 918 C C . ASP A 1 119 ? -16.507 -2.102 -2.883 1.00 91.25 119 ASP A C 1
ATOM 920 O O . ASP A 1 119 ? -16.525 -1.711 -4.059 1.00 91.25 119 ASP A O 1
ATOM 924 N N . CYS A 1 120 ? -15.354 -2.423 -2.284 1.00 87.88 120 CYS A N 1
ATOM 925 C CA . CYS A 1 120 ? -14.108 -2.513 -3.041 1.00 87.88 120 CYS A CA 1
ATOM 926 C C . CYS A 1 120 ? -14.092 -3.775 -3.914 1.00 87.88 120 CYS A C 1
ATOM 928 O O . CYS A 1 120 ? -14.414 -4.870 -3.462 1.00 87.88 120 CYS A O 1
ATOM 930 N N . MET A 1 121 ? -13.589 -3.668 -5.151 1.00 82.81 121 MET A N 1
ATOM 931 C CA . MET A 1 121 ? -13.398 -4.850 -6.017 1.00 82.81 121 MET A CA 1
ATOM 932 C C . MET A 1 121 ? -12.449 -5.908 -5.429 1.00 82.81 121 MET A C 1
ATOM 934 O O . MET A 1 121 ? -12.485 -7.062 -5.849 1.00 82.81 121 MET A O 1
ATOM 938 N N . ASP A 1 122 ? -11.579 -5.513 -4.500 1.00 79.31 122 ASP A N 1
ATOM 939 C CA . ASP A 1 122 ? -10.676 -6.397 -3.760 1.00 79.31 122 ASP A CA 1
ATOM 940 C C . ASP A 1 122 ? -11.169 -6.728 -2.337 1.00 79.31 122 ASP A C 1
ATOM 942 O O . ASP A 1 122 ? -10.434 -7.374 -1.589 1.00 79.31 122 ASP A O 1
ATOM 946 N N . GLY A 1 123 ? -12.367 -6.265 -1.950 1.00 84.38 123 GLY A N 1
ATOM 947 C CA . GLY A 1 123 ? -12.961 -6.422 -0.615 1.00 84.38 123 GLY A CA 1
ATOM 948 C C . GLY A 1 123 ? -12.180 -5.752 0.520 1.00 84.38 123 GLY A C 1
ATOM 949 O O . GLY A 1 123 ? -12.405 -6.048 1.691 1.00 84.38 123 GLY A O 1
ATOM 950 N N . SER A 1 124 ? -11.197 -4.901 0.203 1.00 87.50 124 SER A N 1
ATOM 951 C CA . SER A 1 124 ? -10.272 -4.352 1.201 1.00 87.50 124 SER A CA 1
ATOM 952 C C . SER A 1 124 ? -10.899 -3.329 2.150 1.00 87.50 124 SER A C 1
ATOM 954 O O . SER A 1 124 ? -10.358 -3.096 3.234 1.00 87.50 124 SER A O 1
ATOM 956 N N . ASP A 1 125 ? -12.035 -2.756 1.774 1.00 90.88 125 ASP A N 1
ATOM 957 C CA . ASP A 1 125 ? -12.903 -1.925 2.605 1.00 90.88 125 ASP A CA 1
ATOM 958 C C . ASP A 1 125 ? -13.413 -2.638 3.858 1.00 90.88 125 ASP A C 1
ATOM 960 O O . ASP A 1 125 ? -13.510 -2.001 4.907 1.00 90.88 125 ASP A O 1
ATOM 964 N N . GLU A 1 126 ? -13.603 -3.955 3.781 1.00 92.12 126 GLU A N 1
ATOM 965 C CA . GLU A 1 126 ? -14.066 -4.803 4.886 1.00 92.12 126 GLU A CA 1
ATOM 966 C C . GLU A 1 126 ? -12.918 -5.543 5.599 1.00 92.12 126 GLU A C 1
ATOM 968 O O . GLU A 1 126 ? -13.126 -6.386 6.478 1.00 92.12 126 GLU A O 1
ATOM 973 N N . THR A 1 127 ? -11.665 -5.224 5.255 1.00 84.06 127 THR A N 1
ATOM 974 C CA . THR A 1 127 ? -10.478 -5.837 5.866 1.00 84.06 127 THR A CA 1
ATOM 975 C C . THR A 1 127 ? -9.826 -4.935 6.902 1.00 84.06 127 THR A C 1
ATOM 977 O O . THR A 1 127 ? -9.754 -3.716 6.757 1.00 84.06 127 THR A O 1
ATOM 980 N N . ASN A 1 128 ? -9.292 -5.549 7.965 1.00 77.38 128 ASN A N 1
ATOM 981 C CA . ASN A 1 128 ? -8.617 -4.832 9.055 1.00 77.38 128 ASN A CA 1
ATOM 982 C C . ASN A 1 128 ? -9.492 -3.720 9.663 1.00 77.38 128 ASN A C 1
ATOM 984 O O . ASN A 1 128 ? -9.000 -2.695 10.146 1.00 77.38 128 ASN A O 1
ATOM 988 N N . CYS A 1 129 ? -10.807 -3.943 9.620 1.00 79.12 129 CYS A N 1
ATOM 989 C CA . CYS A 1 129 ? -11.775 -3.151 10.336 1.00 79.12 129 CYS A CA 1
ATOM 990 C C . CYS A 1 129 ? -11.415 -3.213 11.807 1.00 79.12 129 CYS A C 1
ATOM 992 O O . CYS A 1 129 ? -11.232 -4.314 12.346 1.00 79.12 129 CYS A O 1
ATOM 994 N N . PRO A 1 130 ? -11.241 -2.059 12.462 1.00 70.00 130 PRO A N 1
ATOM 995 C CA . PRO A 1 130 ? -10.947 -2.091 13.867 1.00 70.00 130 PRO A CA 1
ATOM 996 C C . PRO A 1 130 ? -12.118 -2.816 14.536 1.00 70.00 130 PRO A C 1
ATOM 998 O O . PRO A 1 130 ? -13.281 -2.474 14.339 1.00 70.00 130 PRO A O 1
ATOM 1001 N N . THR A 1 131 ? -11.804 -3.861 15.305 1.00 56.09 131 THR A N 1
ATOM 1002 C CA . THR A 1 131 ? -12.787 -4.557 16.157 1.00 56.09 131 THR A CA 1
ATOM 1003 C C . THR A 1 131 ? -13.436 -3.570 17.140 1.00 56.09 131 THR A C 1
ATOM 1005 O O . THR A 1 131 ? -14.521 -3.801 17.655 1.00 56.09 131 THR A O 1
ATOM 1008 N N . GLU A 1 132 ? -12.790 -2.417 17.298 1.00 49.56 132 GLU A N 1
ATOM 1009 C CA . GLU A 1 132 ? -13.309 -1.169 17.816 1.00 49.56 132 GLU A CA 1
ATOM 1010 C C . GLU A 1 132 ? -13.602 -0.226 16.636 1.00 49.56 132 GLU A C 1
ATOM 1012 O O . GLU A 1 132 ? -12.776 0.623 16.287 1.00 49.56 132 GLU A O 1
ATOM 1017 N N . MET A 1 133 ? -14.765 -0.349 15.991 1.00 47.00 133 MET A N 1
ATOM 1018 C CA . MET A 1 133 ? -15.314 0.759 15.200 1.00 47.00 133 MET A CA 1
ATOM 1019 C C . MET A 1 133 ? -15.035 2.070 15.958 1.00 47.00 133 MET A C 1
ATOM 1021 O O . MET A 1 133 ? -15.245 2.097 17.180 1.00 47.00 133 MET A O 1
ATOM 1025 N N . PRO A 1 134 ? -14.638 3.180 15.305 1.00 43.88 134 PRO A N 1
ATOM 1026 C CA . PRO A 1 134 ? -14.798 4.500 15.888 1.00 43.88 134 PRO A CA 1
ATOM 1027 C C . PRO A 1 134 ? -16.299 4.800 15.921 1.00 43.88 134 PRO A C 1
ATOM 1029 O O . PRO A 1 134 ? -16.799 5.738 15.311 1.00 43.88 134 PRO A O 1
ATOM 1032 N N . THR A 1 135 ? -17.045 3.987 16.661 1.00 39.56 135 THR A N 1
ATOM 1033 C CA . THR A 1 135 ? -18.267 4.413 17.283 1.00 39.56 135 THR A CA 1
ATOM 1034 C C . THR A 1 135 ? -17.834 5.647 18.047 1.00 39.56 135 THR A C 1
ATOM 1036 O O . THR A 1 135 ? -16.959 5.595 18.914 1.00 39.56 135 THR A O 1
ATOM 1039 N N . THR A 1 136 ? -18.393 6.787 17.676 1.00 43.06 136 THR A N 1
ATOM 1040 C CA . THR A 1 136 ? -18.275 8.076 18.359 1.00 43.06 136 THR A CA 1
ATOM 1041 C C . THR A 1 136 ? -18.885 8.024 19.752 1.00 43.06 136 THR A C 1
ATOM 1043 O O . THR A 1 136 ? -19.556 8.948 20.199 1.00 43.06 136 THR A O 1
ATOM 1046 N N . VAL A 1 137 ? -18.691 6.923 20.450 1.00 45.25 137 VAL A N 1
ATOM 1047 C CA . VAL A 1 137 ? -19.185 6.695 21.766 1.00 45.25 137 VAL A CA 1
ATOM 1048 C C . VAL A 1 137 ? -18.074 6.036 22.546 1.00 45.25 137 VAL A C 1
ATOM 1050 O O . VAL A 1 137 ? -17.903 4.825 22.625 1.00 45.25 137 VAL A O 1
ATOM 1053 N N . SER A 1 138 ? -17.320 6.952 23.147 1.00 45.19 138 SER A N 1
ATOM 1054 C CA . SER A 1 138 ? -17.167 7.067 24.594 1.00 45.19 138 SER A CA 1
ATOM 1055 C C . SER A 1 138 ? -17.999 6.052 25.405 1.00 45.19 138 SER A C 1
ATOM 1057 O O . SER A 1 138 ? -19.098 5.720 24.976 1.00 45.19 138 SER A O 1
ATOM 1059 N N . PRO A 1 139 ? -17.583 5.660 26.625 1.00 47.28 139 PRO A N 1
ATOM 1060 C CA . PRO A 1 139 ? -18.275 4.701 27.520 1.00 47.28 139 PRO A CA 1
ATOM 1061 C C . PRO A 1 139 ? -19.744 5.020 27.923 1.00 47.28 139 PRO A C 1
ATOM 1063 O O . PRO A 1 139 ? -20.263 4.498 28.903 1.00 47.28 139 PRO A O 1
ATOM 1066 N N . SER A 1 140 ? -20.402 5.901 27.178 1.00 52.97 140 SER A N 1
ATOM 1067 C CA . SER A 1 140 ? -21.775 6.375 27.168 1.00 52.97 140 SER A CA 1
ATOM 1068 C C . SER A 1 140 ? -22.526 5.986 25.866 1.00 52.97 140 SER A C 1
ATOM 1070 O O . SER A 1 140 ? -23.333 6.785 25.392 1.00 52.97 140 SER A O 1
ATOM 1072 N N . SER A 1 141 ? -22.239 4.823 25.247 1.00 62.84 141 SER A N 1
ATOM 1073 C CA . SER A 1 141 ? -22.643 4.504 23.856 1.00 62.84 141 SER A CA 1
ATOM 1074 C C . SER A 1 141 ? -24.086 4.278 23.538 1.00 62.84 141 SER A C 1
ATOM 1076 O O . SER A 1 141 ? -24.536 4.567 22.432 1.00 62.84 141 SER A O 1
ATOM 1078 N N . CYS A 1 142 ? -24.779 3.693 24.484 1.00 69.56 142 CYS A N 1
ATOM 1079 C CA . CYS A 1 142 ? -26.145 3.293 24.288 1.00 69.56 142 CYS A CA 1
ATOM 1080 C C . CYS A 1 142 ? -27.023 4.351 24.938 1.00 69.56 142 CYS A C 1
ATOM 1082 O O . CYS A 1 142 ? -26.666 4.933 25.972 1.00 69.56 142 CYS A O 1
ATOM 1084 N N . LYS A 1 143 ? -28.183 4.630 24.338 1.00 75.12 143 LYS A N 1
ATOM 1085 C CA . LYS A 1 143 ? -29.201 5.421 25.041 1.00 75.12 143 LYS A CA 1
ATOM 1086 C C . LYS A 1 143 ? -29.497 4.730 26.375 1.00 75.12 143 LYS A C 1
ATOM 1088 O O . LYS A 1 143 ? -29.324 3.525 26.504 1.00 75.12 143 LYS A O 1
ATOM 1093 N N . GLN A 1 144 ? -30.013 5.458 27.366 1.00 70.62 144 GLN A N 1
ATOM 1094 C CA . GLN A 1 144 ? -30.405 4.865 28.661 1.00 70.62 144 GLN A CA 1
ATOM 1095 C C . GLN A 1 144 ? -31.357 3.655 28.546 1.00 70.62 144 GLN A C 1
ATOM 1097 O O . GLN A 1 144 ? -31.531 2.919 29.510 1.00 70.62 144 GLN A O 1
ATOM 1102 N N . THR A 1 145 ? -31.989 3.465 27.387 1.00 73.69 145 THR A N 1
ATOM 1103 C CA . THR A 1 145 ? -32.915 2.375 27.068 1.00 73.69 145 THR A CA 1
ATOM 1104 C C . THR A 1 145 ? -32.299 1.279 26.194 1.00 73.69 145 THR A C 1
ATOM 1106 O O . THR A 1 145 ? -33.038 0.488 25.606 1.00 73.69 145 THR A O 1
ATOM 1109 N N . GLU A 1 146 ? -30.981 1.263 26.037 1.00 83.19 146 GLU A N 1
ATOM 1110 C CA . GLU A 1 146 ? -30.246 0.311 25.210 1.00 83.19 146 GLU A CA 1
ATOM 1111 C C . GLU A 1 146 ? -29.143 -0.383 26.037 1.00 83.19 146 GLU A C 1
ATOM 1113 O O . GLU A 1 146 ? -28.527 0.207 26.925 1.00 83.19 146 GLU A O 1
ATOM 1118 N N . PHE A 1 147 ? -28.918 -1.666 25.772 1.00 84.50 147 PHE A N 1
ATOM 1119 C CA . PHE A 1 147 ? -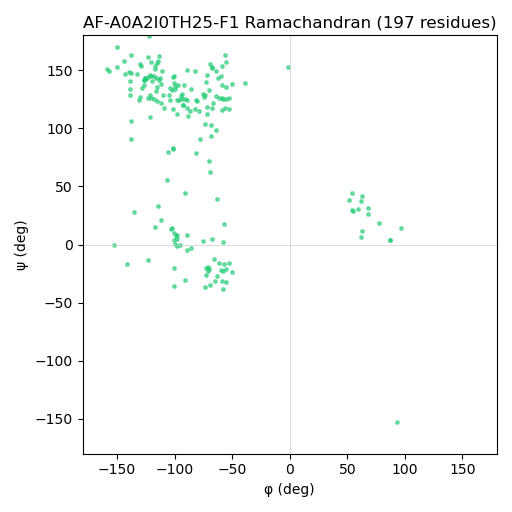27.847 -2.491 26.318 1.00 84.50 147 PHE A CA 1
ATOM 1120 C C . PHE A 1 147 ? -26.719 -2.630 25.289 1.00 84.50 147 PHE A C 1
ATOM 1122 O O . PHE A 1 147 ? -26.982 -2.806 24.105 1.00 84.50 147 PHE A O 1
ATOM 1129 N N . LEU A 1 148 ? -25.463 -2.560 25.732 1.00 84.62 148 LEU A N 1
ATOM 1130 C CA . LEU A 1 148 ? -24.297 -2.717 24.864 1.00 84.62 148 LEU A CA 1
ATOM 1131 C C . LEU A 1 148 ? -23.908 -4.197 24.759 1.00 84.62 148 LEU A C 1
ATOM 1133 O O . LEU A 1 148 ? -23.372 -4.749 25.718 1.00 84.62 148 LEU A O 1
ATOM 1137 N N . CYS A 1 149 ? -24.106 -4.804 23.590 1.00 87.12 149 CYS A N 1
ATOM 1138 C CA . CYS A 1 149 ? -23.422 -6.031 23.197 1.00 87.12 149 CYS A CA 1
ATOM 1139 C C . CYS A 1 149 ? -21.953 -5.694 22.890 1.00 87.12 149 CYS A C 1
ATOM 1141 O O . CYS A 1 149 ? -21.703 -4.958 21.926 1.00 87.12 149 CYS A O 1
ATOM 1143 N N . PRO A 1 150 ? -20.970 -6.251 23.615 1.00 79.88 150 PRO A N 1
ATOM 1144 C CA . PRO A 1 150 ? -19.554 -6.025 23.319 1.00 79.88 150 PRO A CA 1
ATOM 1145 C C . PRO A 1 150 ? -19.174 -6.372 21.871 1.00 79.88 150 PRO A C 1
ATOM 1147 O O . PRO A 1 150 ? -18.337 -5.700 21.284 1.00 79.88 150 PRO A O 1
ATOM 1150 N N . SER A 1 151 ? -19.834 -7.372 21.279 1.00 72.62 151 SER A N 1
ATOM 1151 C CA . SER A 1 151 ? -19.518 -7.885 19.937 1.00 72.62 151 SER A CA 1
ATOM 1152 C C . SER A 1 151 ? -20.395 -7.340 18.799 1.00 72.62 151 SER A C 1
ATOM 1154 O O . SER A 1 151 ? -20.212 -7.747 17.655 1.00 72.62 151 SER A O 1
ATOM 1156 N N . LYS A 1 152 ? -21.387 -6.477 19.079 1.00 75.19 152 LYS A N 1
ATOM 1157 C CA . LYS A 1 152 ? -22.376 -5.993 18.076 1.00 75.19 152 LYS A CA 1
ATOM 1158 C C . LYS A 1 152 ? -22.769 -4.520 18.208 1.00 75.19 152 LYS A C 1
ATOM 1160 O O . LYS A 1 152 ? -23.334 -3.964 17.272 1.00 75.19 152 LYS A O 1
ATOM 1165 N N . GLY A 1 153 ? -22.498 -3.877 19.341 1.00 81.94 153 GLY A N 1
ATOM 1166 C CA . GLY A 1 153 ? -23.015 -2.540 19.637 1.00 81.94 153 GLY A CA 1
ATOM 1167 C C . GLY A 1 153 ? -24.331 -2.587 20.421 1.00 81.94 153 GLY A C 1
ATOM 1168 O O . GLY A 1 153 ? -24.560 -3.505 21.200 1.00 81.94 153 GLY A O 1
ATOM 1169 N N . CYS A 1 154 ? -25.186 -1.575 20.291 1.00 86.75 154 CYS A N 1
ATOM 1170 C CA . CYS A 1 154 ? -26.348 -1.406 21.171 1.00 86.75 154 CYS A CA 1
ATOM 1171 C C . CYS A 1 154 ? -27.591 -2.188 20.702 1.00 86.75 154 CYS A C 1
ATOM 1173 O O . CYS A 1 154 ? -27.994 -2.082 19.545 1.00 86.75 154 CYS A O 1
ATOM 1175 N N . ILE A 1 155 ? -28.250 -2.895 21.620 1.00 86.81 155 ILE A N 1
ATOM 1176 C CA . ILE A 1 155 ? -29.591 -3.483 21.460 1.00 86.81 155 ILE A CA 1
ATOM 1177 C C . ILE A 1 155 ? -30.579 -2.796 22.416 1.00 86.81 155 ILE A C 1
ATOM 1179 O O . ILE A 1 155 ? -30.151 -2.222 23.415 1.00 86.81 155 ILE A O 1
ATOM 1183 N N . PRO A 1 156 ? -31.900 -2.814 22.178 1.00 86.88 156 PRO A N 1
ATOM 1184 C CA . PRO A 1 156 ? -32.870 -2.344 23.167 1.00 86.88 156 PRO A CA 1
ATOM 1185 C C . PRO A 1 156 ? -32.706 -3.079 24.507 1.00 86.88 156 PRO A C 1
ATOM 1187 O O . PRO A 1 156 ? -32.621 -4.299 24.528 1.00 86.88 156 PRO A O 1
ATOM 1190 N N . SER A 1 157 ? -32.733 -2.375 25.646 1.00 82.31 157 SER A N 1
ATOM 1191 C CA . SER A 1 157 ? -32.576 -3.009 26.973 1.00 82.31 157 SER A CA 1
ATOM 1192 C C . SER A 1 157 ? -33.666 -4.033 27.308 1.00 82.31 157 SER A C 1
ATOM 1194 O O . SER A 1 157 ? -33.503 -4.792 28.253 1.00 82.31 157 SER A O 1
ATOM 1196 N N . LEU A 1 158 ? -34.779 -4.027 26.567 1.00 80.88 158 LEU A N 1
ATOM 1197 C CA . LEU A 1 158 ? -35.857 -5.014 26.669 1.00 80.88 158 LEU A CA 1
ATOM 1198 C C . LEU A 1 158 ? -35.460 -6.395 26.134 1.00 80.88 158 LEU A C 1
ATOM 1200 O O . LEU A 1 158 ? -36.091 -7.361 26.531 1.00 80.88 158 LEU A O 1
ATOM 1204 N N . LEU A 1 159 ? -34.459 -6.449 25.252 1.00 86.56 159 LEU A N 1
ATOM 1205 C CA . LEU A 1 159 ? -33.912 -7.679 24.673 1.00 86.56 159 LEU A CA 1
ATOM 1206 C C . LEU A 1 159 ? -32.779 -8.265 25.519 1.00 86.56 159 LEU A C 1
ATOM 1208 O O . LEU A 1 159 ? -32.235 -9.305 25.210 1.00 86.56 159 LEU A O 1
ATOM 1212 N N . LYS A 1 160 ? -32.368 -7.575 26.588 1.00 86.44 160 LYS A N 1
ATOM 1213 C CA . LYS A 1 160 ? -31.391 -8.143 27.507 1.00 86.44 160 LYS A CA 1
ATOM 1214 C C . LYS A 1 160 ? -32.109 -9.090 28.462 1.00 86.44 160 LYS A C 1
ATOM 1216 O O . LYS A 1 160 ? -32.957 -8.622 29.231 1.00 86.44 160 LYS A O 1
ATOM 1221 N N . CYS A 1 161 ? -31.671 -10.343 28.520 1.00 84.94 161 CYS A N 1
ATOM 1222 C CA . CYS A 1 161 ? -32.218 -11.363 29.407 1.00 84.94 161 CYS A CA 1
ATOM 1223 C C . CYS A 1 161 ? -33.693 -11.663 29.108 1.00 84.94 161 CYS A C 1
ATOM 1225 O O . CYS A 1 161 ? -34.500 -11.755 30.040 1.00 84.94 161 CYS A O 1
ATOM 1227 N N . ASP A 1 162 ? -34.060 -11.739 27.830 1.00 81.88 162 ASP A N 1
ATOM 1228 C CA . ASP A 1 162 ? -35.427 -12.031 27.384 1.00 81.88 162 ASP A CA 1
ATOM 1229 C C . ASP A 1 162 ? -35.628 -13.505 26.971 1.00 81.88 162 ASP A C 1
ATOM 1231 O O . ASP A 1 162 ? -36.746 -13.927 26.651 1.00 81.88 162 ASP A O 1
ATOM 1235 N N . GLY A 1 163 ? -34.570 -14.315 27.071 1.00 81.75 163 GLY A N 1
ATOM 1236 C CA . GLY A 1 163 ? -34.535 -15.724 26.696 1.00 81.75 163 GLY A CA 1
ATOM 1237 C C . GLY A 1 163 ? -34.190 -15.972 25.227 1.00 81.75 163 GLY A C 1
ATOM 1238 O O . GLY A 1 163 ? -34.234 -17.131 24.796 1.00 81.75 163 GLY A O 1
ATOM 1239 N N . VAL A 1 164 ? -33.871 -14.930 24.452 1.00 85.81 164 VAL A N 1
ATOM 1240 C CA . VAL A 1 164 ? -33.509 -15.005 23.034 1.00 85.81 164 VAL A CA 1
ATOM 1241 C C . VAL A 1 164 ? -32.106 -14.418 22.828 1.00 85.81 164 VAL A C 1
ATOM 1243 O O . VAL A 1 164 ? -31.846 -13.303 23.245 1.00 85.81 164 VAL A O 1
ATOM 1246 N N . PRO A 1 165 ? -31.179 -15.131 22.158 1.00 89.69 165 PRO A N 1
ATOM 1247 C CA . PRO A 1 165 ? -29.872 -14.567 21.823 1.00 89.69 165 PRO A CA 1
ATOM 1248 C C . PRO A 1 165 ? -29.991 -13.446 20.775 1.00 89.69 165 PRO A C 1
ATOM 1250 O O . PRO A 1 165 ? -30.123 -13.720 19.576 1.00 89.69 165 PRO A O 1
ATOM 1253 N N . ASP A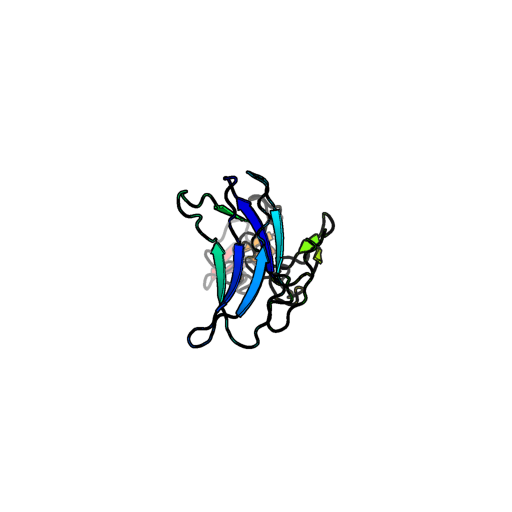 1 166 ? -29.898 -12.190 21.199 1.00 89.50 166 ASP A N 1
ATOM 1254 C CA . ASP A 1 166 ? -29.882 -11.004 20.339 1.00 89.50 166 ASP A CA 1
ATOM 1255 C C . ASP A 1 166 ? -28.468 -10.446 20.114 1.00 89.50 166 ASP A C 1
ATOM 1257 O O . ASP A 1 166 ? -28.227 -9.758 19.104 1.00 89.50 166 ASP A O 1
ATOM 1261 N N . CYS A 1 167 ? -27.497 -10.763 20.980 1.00 89.62 167 CYS A N 1
ATOM 1262 C CA . CYS A 1 167 ? -26.075 -10.526 20.718 1.00 89.62 167 CYS A CA 1
ATOM 1263 C C . CYS A 1 167 ? -25.402 -11.730 20.002 1.00 89.62 167 CYS A C 1
ATOM 1265 O O . CYS A 1 167 ? -25.791 -12.881 20.209 1.00 89.62 167 CYS A O 1
ATOM 1267 N N . PRO A 1 168 ? -24.350 -11.519 19.173 1.00 87.00 168 PRO A N 1
ATOM 1268 C CA . PRO A 1 168 ? -23.727 -12.580 18.369 1.00 87.00 168 PRO A CA 1
ATOM 1269 C C . PRO A 1 168 ? -23.077 -13.702 19.178 1.00 87.00 168 PRO A C 1
ATOM 1271 O O . PRO A 1 168 ? -22.969 -14.820 18.676 1.00 87.00 168 PRO A O 1
ATOM 1274 N N . LEU A 1 169 ? -22.623 -13.413 20.401 1.00 85.25 169 LEU A N 1
ATOM 1275 C CA . LEU A 1 169 ? -22.038 -14.400 21.307 1.00 85.25 169 LEU A CA 1
ATOM 1276 C C . LEU A 1 169 ? -22.941 -14.652 22.523 1.00 85.25 169 LEU A C 1
ATOM 1278 O O . LEU A 1 169 ? -22.453 -15.156 23.536 1.00 85.25 169 LEU A O 1
ATOM 1282 N N . ASN A 1 170 ? -24.242 -14.344 22.418 1.00 86.75 170 ASN A N 1
ATOM 1283 C CA . ASN A 1 170 ? -25.234 -14.556 23.477 1.00 86.75 170 ASN A CA 1
ATOM 1284 C C . ASN A 1 170 ? -24.901 -13.798 24.781 1.00 86.75 170 ASN A C 1
ATOM 1286 O O . ASN A 1 170 ? -25.170 -14.275 25.883 1.00 86.75 170 ASN A O 1
ATOM 1290 N N . GLU A 1 171 ? -24.238 -12.641 24.684 1.00 87.56 171 GLU A N 1
ATOM 1291 C CA . GLU A 1 171 ? -23.790 -11.870 25.853 1.00 87.56 171 GLU A CA 1
ATOM 1292 C C . GLU A 1 171 ? -24.925 -11.163 26.609 1.00 87.56 171 GLU A C 1
ATOM 1294 O O . GLU A 1 171 ? -24.768 -10.766 27.764 1.00 87.56 171 GLU A O 1
ATOM 1299 N N . ASP A 1 172 ? -26.055 -10.972 25.950 1.00 88.56 172 ASP A N 1
ATOM 1300 C CA . ASP A 1 172 ? -27.293 -10.423 26.489 1.00 88.56 172 ASP A CA 1
ATOM 1301 C C . ASP A 1 172 ? -28.030 -11.383 27.426 1.00 88.56 172 ASP A C 1
ATOM 1303 O O . ASP A 1 172 ? -28.683 -10.918 28.359 1.00 88.56 172 ASP A O 1
ATOM 1307 N N . GLU A 1 173 ? -27.835 -12.690 27.255 1.00 89.50 173 GLU A N 1
ATOM 1308 C CA . GLU A 1 173 ? -28.500 -13.748 28.029 1.00 89.50 173 GLU A CA 1
ATOM 1309 C C . GLU A 1 173 ? -27.613 -14.336 29.142 1.00 89.50 173 GLU A C 1
ATOM 1311 O O . GLU A 1 173 ? -27.937 -15.355 29.755 1.00 89.50 173 GLU A O 1
ATOM 1316 N N . VAL A 1 174 ? -26.463 -13.716 29.425 1.00 83.56 174 VAL A N 1
ATOM 1317 C CA . VAL A 1 174 ? -25.541 -14.155 30.484 1.00 83.56 174 VAL A CA 1
ATOM 1318 C C . VAL A 1 174 ? -25.468 -13.147 31.629 1.00 83.56 174 VAL A C 1
ATOM 1320 O O . VAL A 1 174 ? -25.480 -11.932 31.442 1.00 83.56 174 VAL A O 1
ATOM 1323 N N . GLY A 1 175 ? -25.354 -13.654 32.861 1.00 79.19 175 GLY A N 1
ATOM 1324 C CA . GLY A 1 175 ? -25.204 -12.803 34.048 1.00 79.19 175 GLY A CA 1
ATOM 1325 C C . GLY A 1 175 ? -26.449 -11.971 34.372 1.00 79.19 175 GLY A C 1
ATOM 1326 O O . GLY A 1 175 ? -26.336 -10.860 34.897 1.00 79.19 175 GLY A O 1
ATOM 1327 N N . CYS A 1 176 ? -27.630 -12.495 34.050 1.00 81.81 176 CYS A N 1
ATOM 1328 C CA . CYS A 1 176 ? -28.904 -11.857 34.328 1.00 81.81 176 CYS A CA 1
ATOM 1329 C C . CYS A 1 176 ? -29.147 -11.730 35.837 1.00 81.81 176 CYS A C 1
ATOM 1331 O O . CYS A 1 176 ? -29.036 -12.687 36.602 1.00 81.81 176 CYS A O 1
ATOM 1333 N N . LEU A 1 177 ? -29.468 -10.511 36.274 1.00 76.94 177 LEU A N 1
ATOM 1334 C CA . LEU A 1 177 ? -29.784 -10.187 37.664 1.00 76.94 177 LEU A CA 1
ATOM 1335 C C . LEU A 1 177 ? -31.229 -9.692 37.749 1.00 76.94 177 LEU A C 1
ATOM 1337 O O . LEU A 1 177 ? -31.740 -9.107 36.799 1.00 76.94 177 LEU A O 1
ATOM 1341 N N . CYS A 1 178 ? -31.850 -9.864 38.917 1.00 69.62 178 CYS A N 1
ATOM 1342 C CA . CYS A 1 178 ? -33.150 -9.281 39.257 1.00 69.62 178 CYS A CA 1
ATOM 1343 C C . CYS A 1 178 ? -32.968 -8.035 40.150 1.00 69.62 178 CYS A C 1
ATOM 1345 O O . CYS A 1 178 ? -33.060 -8.153 41.375 1.00 69.62 178 CYS A O 1
ATOM 1347 N N . PRO A 1 179 ? -32.680 -6.841 39.599 1.00 67.50 179 PRO A N 1
ATOM 1348 C CA . PRO A 1 179 ? -32.764 -5.602 40.368 1.00 67.50 179 PRO A CA 1
ATOM 1349 C C . PRO A 1 179 ? -34.227 -5.283 40.725 1.00 67.50 179 PRO A C 1
ATOM 1351 O O . PRO A 1 179 ? -35.146 -5.655 39.995 1.00 67.50 179 PRO A O 1
ATOM 1354 N N . GLU A 1 180 ? -34.455 -4.575 41.839 1.00 61.84 180 GLU A N 1
ATOM 1355 C CA . GLU A 1 180 ? -35.806 -4.282 42.362 1.00 61.84 180 GLU A CA 1
ATOM 1356 C C . GLU A 1 180 ? -36.715 -3.537 41.362 1.00 61.84 180 GLU A C 1
ATOM 1358 O O . GLU A 1 180 ? -37.934 -3.657 41.440 1.00 61.84 180 GLU A O 1
ATOM 1363 N N . GLU A 1 181 ? -36.140 -2.829 40.383 1.00 63.12 181 GLU A N 1
ATOM 1364 C CA . GLU A 1 181 ? -36.871 -2.073 39.354 1.00 63.12 181 GLU A CA 1
ATOM 1365 C C . GLU A 1 181 ? -37.040 -2.814 38.013 1.00 63.12 181 GLU A C 1
ATOM 1367 O O . GLU A 1 181 ? -37.569 -2.240 37.059 1.00 63.12 181 GLU A O 1
ATOM 1372 N N . TYR A 1 182 ? -36.616 -4.081 37.912 1.00 69.81 182 TYR A N 1
ATOM 1373 C CA . TYR A 1 182 ? -36.728 -4.863 36.669 1.00 69.81 182 TYR A CA 1
ATOM 1374 C C . TYR A 1 182 ? -38.187 -4.973 36.187 1.00 69.81 182 TYR A C 1
ATOM 1376 O O . TYR A 1 182 ? -38.480 -4.840 34.999 1.00 69.81 182 TYR A O 1
ATOM 1384 N N . CYS A 1 183 ? -39.127 -5.131 37.122 1.00 70.19 183 CYS A N 1
ATOM 1385 C CA . CYS A 1 183 ? -40.551 -5.235 36.828 1.00 70.19 183 CYS A CA 1
ATOM 1386 C C . CYS A 1 183 ? -41.276 -3.915 37.099 1.00 70.19 183 CYS A C 1
ATOM 1388 O O . CYS A 1 183 ? -41.391 -3.457 38.236 1.00 70.19 183 CYS A O 1
ATOM 1390 N N . LYS A 1 184 ? -41.838 -3.313 36.047 1.00 71.19 184 LYS A N 1
ATOM 1391 C CA . LYS A 1 184 ? -42.694 -2.125 36.185 1.00 71.19 184 LYS A CA 1
ATOM 1392 C C . LYS A 1 184 ? -44.026 -2.493 36.855 1.00 71.19 184 LYS A C 1
ATOM 1394 O O . LYS A 1 184 ? -44.493 -3.622 36.753 1.00 71.19 184 LYS A O 1
ATOM 1399 N N . ASN A 1 185 ? -44.663 -1.513 37.502 1.00 71.19 185 ASN A N 1
ATOM 1400 C CA . ASN A 1 185 ? -45.973 -1.635 38.168 1.00 71.19 185 ASN A CA 1
ATOM 1401 C C . ASN A 1 185 ? -46.017 -2.538 39.419 1.00 71.19 185 ASN A C 1
ATOM 1403 O O . ASN A 1 185 ? -47.082 -3.044 39.765 1.00 71.19 185 ASN A O 1
ATOM 1407 N N . GLY A 1 186 ? -44.893 -2.714 40.121 1.00 68.75 186 GLY A N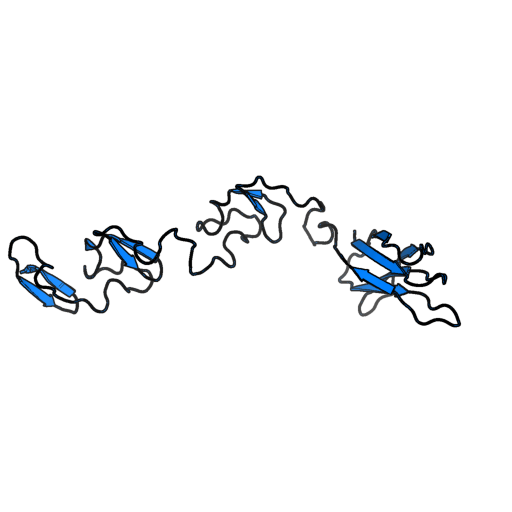 1
ATOM 1408 C CA . GLY A 1 186 ? -44.854 -3.471 41.380 1.00 68.75 186 GLY A CA 1
ATOM 1409 C C . GLY A 1 186 ? -44.868 -4.993 41.210 1.00 68.75 186 GLY A C 1
ATOM 1410 O O . GLY A 1 186 ? -45.188 -5.698 42.165 1.00 68.75 186 GLY A O 1
ATOM 1411 N N . GLY A 1 187 ? -44.536 -5.495 40.015 1.00 73.81 187 GLY A N 1
ATOM 1412 C CA . GLY A 1 187 ? -44.285 -6.920 39.792 1.00 73.81 187 GLY A CA 1
ATOM 1413 C C . GLY A 1 187 ? -43.020 -7.388 40.514 1.00 73.81 187 GLY A C 1
ATOM 1414 O O . GLY A 1 187 ? -42.098 -6.605 40.751 1.00 73.81 187 GLY A O 1
ATOM 1415 N N . ARG A 1 188 ? -42.963 -8.670 40.871 1.00 76.62 188 ARG A N 1
ATOM 1416 C CA . ARG A 1 188 ? -41.797 -9.280 41.517 1.00 76.62 188 ARG A CA 1
ATOM 1417 C C . ARG A 1 188 ? -40.947 -9.995 40.472 1.00 76.62 188 ARG A C 1
ATOM 1419 O O . ARG A 1 188 ? -41.433 -10.893 39.794 1.00 76.62 188 ARG A O 1
ATOM 1426 N N . CYS A 1 189 ? -39.667 -9.638 40.387 1.00 76.50 189 CYS A N 1
ATOM 1427 C CA . CYS A 1 189 ? -38.713 -10.356 39.541 1.00 76.50 189 CYS A CA 1
ATOM 1428 C C . CYS A 1 189 ? -38.348 -11.710 40.171 1.00 76.50 189 CYS A C 1
ATOM 1430 O O . CYS A 1 189 ? -37.970 -11.771 41.347 1.00 76.50 189 CYS A O 1
ATOM 1432 N N . ILE A 1 190 ? -38.460 -12.787 39.398 1.00 80.94 190 ILE A N 1
ATOM 1433 C CA . ILE A 1 190 ? -38.001 -14.138 39.737 1.00 80.94 190 ILE A CA 1
ATOM 1434 C C . ILE A 1 190 ? -37.066 -14.636 38.635 1.00 80.94 190 ILE A C 1
ATOM 1436 O O . ILE A 1 190 ? -37.317 -14.371 37.469 1.00 80.94 190 ILE A O 1
ATOM 1440 N N . ILE A 1 191 ? -36.008 -15.371 38.974 1.00 76.94 191 ILE A N 1
ATOM 1441 C CA . ILE A 1 191 ? -35.158 -16.020 37.965 1.00 76.94 191 ILE A CA 1
ATOM 1442 C C . ILE A 1 191 ? -35.673 -17.441 37.753 1.00 76.94 191 ILE A C 1
ATOM 1444 O O . ILE A 1 191 ? -35.802 -18.204 38.715 1.00 76.94 191 ILE A O 1
ATOM 1448 N N . LYS A 1 192 ? -35.967 -17.798 36.505 1.00 76.19 192 LYS A N 1
ATOM 1449 C CA . LYS A 1 192 ? -36.332 -19.151 36.095 1.00 76.19 192 LYS A CA 1
ATOM 1450 C C . LYS A 1 192 ? -35.496 -19.529 34.879 1.00 76.19 192 LYS A C 1
ATOM 1452 O O . LYS A 1 192 ? -35.530 -18.814 33.889 1.00 76.19 192 LYS A O 1
ATOM 1457 N N . ASP A 1 193 ? -34.779 -20.647 34.968 1.00 73.44 193 ASP A N 1
ATOM 1458 C CA . ASP A 1 193 ? -33.910 -21.133 33.887 1.00 73.44 193 ASP A CA 1
ATOM 1459 C C . ASP A 1 193 ? -32.901 -20.054 33.425 1.00 73.44 193 ASP A C 1
ATOM 1461 O O . ASP A 1 193 ? -32.741 -19.811 32.238 1.00 73.44 193 ASP A O 1
ATOM 1465 N N . ASP A 1 194 ? -32.276 -19.366 34.395 1.00 69.12 194 ASP A N 1
ATOM 1466 C CA . ASP A 1 194 ? -31.362 -18.217 34.223 1.00 69.12 194 ASP A CA 1
ATOM 1467 C C . ASP A 1 194 ? -31.967 -16.954 33.570 1.00 69.12 194 ASP A C 1
ATOM 1469 O O . ASP A 1 194 ? -31.276 -15.949 33.408 1.00 69.12 194 ASP A O 1
ATOM 1473 N N . ILE A 1 195 ? -33.284 -16.945 33.332 1.00 69.38 195 ILE A N 1
ATOM 1474 C CA . ILE A 1 195 ? -34.028 -15.821 32.752 1.00 69.38 195 ILE A CA 1
ATOM 1475 C C . ILE A 1 195 ? -34.843 -15.096 33.844 1.00 69.38 195 ILE A C 1
ATOM 1477 O O . ILE A 1 195 ? -35.597 -15.735 34.590 1.00 69.38 195 ILE A O 1
ATOM 1481 N N . PRO A 1 196 ? -34.733 -13.764 33.975 1.00 73.50 196 PRO A N 1
ATOM 1482 C CA . PRO A 1 196 ? -35.567 -12.963 34.862 1.00 73.50 196 PRO A CA 1
ATOM 1483 C C . PRO A 1 196 ? -36.992 -12.805 34.298 1.00 73.50 196 PRO A C 1
ATOM 1485 O O . PRO A 1 196 ? -37.208 -12.366 33.176 1.00 73.50 196 PRO A O 1
ATOM 1488 N N . LEU A 1 197 ? -37.996 -13.143 35.105 1.00 73.69 197 LEU A N 1
ATOM 1489 C CA . LEU A 1 197 ? -39.420 -13.075 34.780 1.00 73.69 197 LEU A CA 1
ATOM 1490 C C . LEU A 1 197 ? -40.155 -12.191 35.788 1.00 73.69 197 LEU A C 1
ATOM 1492 O O . LEU A 1 197 ? -39.867 -12.224 36.985 1.00 73.69 197 LEU A O 1
ATOM 1496 N N . CYS A 1 198 ? -41.155 -11.448 35.316 1.00 77.50 198 CYS A N 1
ATOM 1497 C CA . CYS A 1 198 ? -42.034 -10.655 36.173 1.00 77.50 198 CYS A CA 1
ATOM 1498 C C . CYS A 1 198 ? -43.290 -11.439 36.559 1.00 77.50 198 CYS A C 1
ATOM 1500 O O . CYS A 1 198 ? -44.061 -11.838 35.684 1.00 77.50 198 CYS A O 1
ATOM 1502 N N . GLN A 1 199 ? -43.487 -11.634 37.866 1.00 75.44 199 GLN A N 1
ATOM 1503 C CA . GLN A 1 199 ? -44.657 -12.277 38.473 1.00 75.44 199 GLN A CA 1
ATOM 1504 C C . GLN A 1 199 ? -45.522 -11.282 39.251 1.00 75.44 199 GLN A C 1
ATOM 1506 O O . GLN A 1 199 ? -44.955 -10.389 39.924 1.00 75.44 199 GLN A O 1
#

Radius of gyration: 30.64 Å; Cα contacts (8 Å, |Δi|>4): 339; chains: 1; bounding box: 85×36×63 Å

Mean predicted aligned error: 20.02 Å

Sequence (199 aa):
MLNLLFVSLKSSPSLTTVYTAEEHGMDILMWSSSRNEENKWMYATVVLSRNSPFRVAFEAEVGWSEPIEFALDDISFTPECIDGGSADPHPPTCNSDQFTCAYVQQCLPLTAKCDGAEDCMDGSDETNCPTEMPTTVSPSSCKQTEFLCPSKGCIPSLLKCDGVPDCPLNEDEVGCLCPEEYCKNGGRCIIKDDIPLCQ

Nearest PDB structures (foldseek):
  8h3u-assembly1_A  TM=3.269E-01  e=1.385E-04  Homo sapiens
  1d2q-assembly1_A  TM=5.957E-01  e=3.047E-01  Homo sapiens
  5vqp-assembly1_A-2  TM=4.757E-01  e=7.165E-01  Homo sapiens
  6p7j-assembly1_A-2  TM=4.847E-01  e=1.034E+00  Homo sapiens
  4jy6-assembly2_C  TM=2.773E-01  e=9.319E+00  Homo sapiens

Organism: NCBI:txid1758121

pLDDT: mean 76.04, std 13.14, range [39.56, 92.12]

Secondary structure (DSSP, 8-state):
-EEEEEEESSSS---EEEEEE-SSS--EEEEEE----TT--EEEEE----SS--EEEEEEPPPTTS---EEEEEEEE-TTSSTT-----------TTEEE-SSS--EEEGGGSSSSS--STTSGGGSS--SS---S-SS--S-TTEEEETTTEEEEGGGTTSSS--STTSGGGSS----TTSSGGGPPEEEETTEEEE-

Solvent-accessible surface area (backbone atoms only — not comparable to full-atom values): 12282 Å² total; per-residue (Å²): 62,38,36,34,35,38,31,33,66,51,87,60,73,37,40,41,36,35,29,42,35,42,97,91,56,73,73,43,81,51,42,75,42,66,80,67,55,61,70,40,82,41,80,49,79,35,64,70,86,80,96,63,85,64,46,82,45,81,48,68,48,74,52,101,83,57,85,86,50,67,51,76,45,78,75,43,63,35,34,52,73,38,103,89,43,73,59,64,89,64,80,77,81,43,55,98,65,32,42,70,39,81,89,44,101,44,71,42,51,56,75,53,49,54,65,86,52,76,75,35,98,75,36,41,34,57,48,89,52,55,93,66,61,87,60,95,46,62,106,72,67,40,57,98,65,32,36,72,30,93,86,74,43,66,42,56,42,79,50,47,31,63,81,53,76,78,30,91,82,39,63,40,58,50,89,62,73,72,56,89,73,72,25,75,93,81,32,46,60,44,75,54,96,72,25,58,41,71,87

InterPro domains:
  IPR000998 MAM domain [PF00629] (12-81)
  IPR000998 MAM domain [PS50060] (18-83)
  IPR002172 Low-density lipoprotein (LDL) receptor class A repeat [PF00057] (93-129)
  IPR002172 Low-density lipoprotein (LDL) receptor class A repeat [PF00057] (141-176)
  IPR002172 Low-density lipoprotein (LDL) receptor class A repeat [PR00261] (105-126)
  IPR002172 Low-density lipoprotein (LDL) receptor class A repeat [PR00261] (152-173)
  IPR002172 Low-density lipoprotein (LDL) receptor class A repeat [PS50068] (93-130)
  IPR002172 Low-density lipoprotein (LDL) receptor class A repeat [PS50068] (141-177)
  IPR002172 Low-density lipoprotein (LDL) receptor class A repeat [SM00192] (93-131)
  IPR002172 Low-density lipoprotein (LDL) receptor class A repeat [SM00192] (141-178)
  IPR002172 Low-density lipoprotein (LDL) receptor class A repeat [cd00112] (94-129)
  IPR002172 Low-density lipoprotein (LDL) receptor class A repeat [cd00112] (142-176)
  IPR013320 Concanavalin A-like lectin/glucanase domain superfamily [SSF49899] (13-81)
  IPR023415 Low-density lipoprotein (LDL) receptor class A, conserved site [PS01209] (107-129)
  IPR023415 Low-density lipoprotein (LDL) receptor class A, conserved site [PS01209] (154-178)
  IPR036055 LDL receptor-like superfamily [G3DSA:4.10.400.10] (91-135)
  IPR036055 LDL receptor-like superfamily [G3DSA:4.10.400.10] (139-176)
  IPR036055 LDL receptor-like superfamily [SSF57424] (91-131)
  IPR036055 LDL receptor-like superfamily [SSF57424] (139-178)
  IPR050685 Low-density lipoprotein receptor [PTHR24270] (80-192)

Foldseek 3Di:
DKKKKKAFQDPDQKKKWKWKADPPDDTHTFDIDRDHDHPDIDMDDTDDDDDDDTDIDIDIDDDPDDDGPMDMDDIDDQQVPDPPGHGDPDPPPQDPQWDAADNHGDTDGPCQQCVPDQPDPVSRSVPPQPLDHPQVDDVCQEDPQWDQQSRPGTDGLCQQLPPDQPHPVSPSNPPDDFDCPPDPPRFGWDADPSGTDTD